Protein AF-A0A8J2K184-F1 (afdb_monomer)

pLDDT: mean 87.74, std 14.21, range [49.06, 98.06]

Secondary structure (DSSP, 8-state):
-HHHHHHHHHHHHHHHHHHHHHHSPEEETTEEEPPTT--HHHHHHHHHHHHHHHHHHHHHHHHHHHHHHHHHHSTTHHHHHHHHHHHHHGGGGGGTT----HHHHT-HHHHHHHHHTT------S---TTS-EEEEP-S--TT-HHHIIIIISSTT-HHHHSTT-EEEEEE-GGGGGSTTHHHHHHHTT-EESSHHHHHHHHT-TT--EEEEE-TTHHHHHHS--TTSPP----TT--HHHHHHHHH-

Structure (mmCIF, N/CA/C/O backbone):
data_AF-A0A8J2K184-F1
#
_entry.id   AF-A0A8J2K184-F1
#
loop_
_atom_site.group_PDB
_atom_site.id
_atom_site.type_symbol
_atom_site.label_atom_id
_atom_site.label_alt_id
_atom_site.label_comp_id
_atom_site.label_asym_id
_atom_site.label_entity_id
_atom_site.label_seq_id
_atom_site.pdbx_PDB_ins_code
_atom_site.Cartn_x
_atom_site.Cartn_y
_atom_site.Cartn_z
_atom_site.occupancy
_atom_site.B_iso_or_equiv
_atom_site.auth_seq_id
_atom_site.auth_comp_id
_atom_site.auth_asym_id
_atom_site.auth_atom_id
_atom_site.pdbx_PDB_model_num
ATOM 1 N N . MET A 1 1 ? -10.832 -66.928 2.025 1.00 52.28 1 MET A N 1
ATOM 2 C CA . MET A 1 1 ? -11.207 -65.493 2.026 1.00 52.28 1 MET A CA 1
ATOM 3 C C . MET A 1 1 ? -10.035 -64.529 2.301 1.00 52.28 1 MET A C 1
ATOM 5 O O . MET A 1 1 ? -10.225 -63.343 2.085 1.00 52.28 1 MET A O 1
ATOM 9 N N . GLY A 1 2 ? -8.823 -64.983 2.678 1.00 52.00 2 GLY A N 1
ATOM 10 C CA . GLY A 1 2 ? -7.674 -64.093 2.972 1.00 52.00 2 GLY A CA 1
ATOM 11 C C . GLY A 1 2 ? -7.007 -63.398 1.767 1.00 52.00 2 GLY A C 1
ATOM 12 O O . GLY A 1 2 ? -6.675 -62.221 1.855 1.00 52.00 2 GLY A O 1
ATOM 13 N N . ASN A 1 3 ? -6.911 -64.054 0.603 1.00 54.38 3 ASN A N 1
ATOM 14 C CA . ASN A 1 3 ? -6.139 -63.529 -0.544 1.00 54.38 3 ASN A CA 1
ATOM 15 C C . ASN A 1 3 ? -6.725 -62.288 -1.249 1.00 54.38 3 ASN A C 1
ATOM 17 O O . ASN A 1 3 ? -6.003 -61.597 -1.964 1.00 54.38 3 ASN A O 1
ATOM 21 N N . GLN A 1 4 ? -8.024 -61.997 -1.108 1.00 52.50 4 GLN A N 1
ATOM 22 C CA . GLN A 1 4 ? -8.625 -60.806 -1.735 1.00 52.50 4 GLN A CA 1
ATOM 23 C C . GLN A 1 4 ? -8.481 -59.544 -0.875 1.00 52.50 4 GLN A C 1
ATOM 25 O O . GLN A 1 4 ? -8.431 -58.443 -1.424 1.00 52.50 4 GLN A O 1
ATOM 30 N N . GLN A 1 5 ? -8.392 -59.696 0.449 1.00 51.81 5 GLN A N 1
ATOM 31 C CA . GLN A 1 5 ? -8.223 -58.580 1.379 1.00 51.81 5 GLN A CA 1
ATOM 32 C C . GLN A 1 5 ? -6.783 -58.041 1.319 1.00 51.81 5 GLN A C 1
ATOM 34 O O . GLN A 1 5 ? -6.581 -56.833 1.247 1.00 51.81 5 GLN A O 1
ATOM 39 N N . GLU A 1 6 ? -5.788 -58.931 1.240 1.00 51.69 6 GLU A N 1
ATOM 40 C CA . GLU A 1 6 ? -4.372 -58.555 1.105 1.00 51.69 6 GLU A CA 1
ATOM 41 C C . GLU A 1 6 ? -4.072 -57.858 -0.227 1.00 51.69 6 GLU A C 1
ATOM 43 O O . GLU A 1 6 ? -3.385 -56.841 -0.238 1.00 51.69 6 GLU A O 1
ATOM 48 N N . ARG A 1 7 ? -4.670 -58.316 -1.338 1.00 54.91 7 ARG A N 1
ATOM 49 C CA . ARG A 1 7 ? -4.552 -57.645 -2.647 1.00 54.91 7 ARG A CA 1
ATOM 50 C C . ARG A 1 7 ? -5.189 -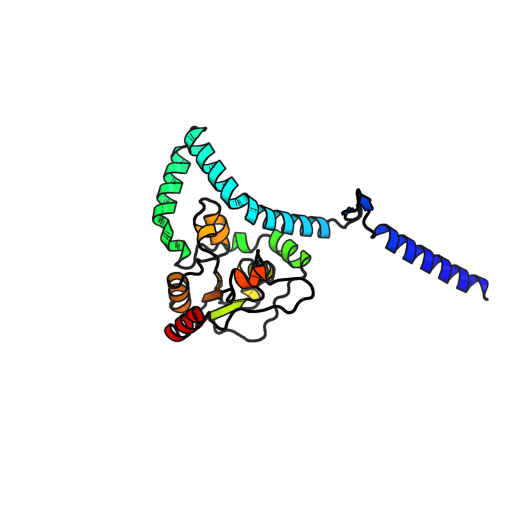56.256 -2.677 1.00 54.91 7 ARG A C 1
ATOM 52 O O . ARG A 1 7 ? -4.697 -55.377 -3.374 1.00 54.91 7 ARG A O 1
ATOM 59 N N . LYS A 1 8 ? -6.294 -56.042 -1.957 1.00 54.53 8 LYS A N 1
ATOM 60 C CA . LYS A 1 8 ? -6.912 -54.708 -1.850 1.00 54.53 8 LYS A CA 1
ATOM 61 C C . LYS A 1 8 ? -6.050 -53.768 -1.012 1.00 54.53 8 LYS A C 1
ATOM 63 O O . LYS A 1 8 ? -5.858 -52.624 -1.410 1.00 54.53 8 LYS A O 1
ATOM 68 N N . ASN A 1 9 ? -5.479 -54.269 0.081 1.00 50.28 9 ASN A N 1
ATOM 69 C CA . ASN A 1 9 ? -4.582 -53.493 0.932 1.00 50.28 9 ASN A CA 1
ATOM 70 C C . ASN A 1 9 ? -3.265 -53.142 0.221 1.00 50.28 9 ASN A C 1
ATOM 72 O O . ASN A 1 9 ? -2.807 -52.014 0.368 1.00 50.28 9 ASN A O 1
ATOM 76 N N . SER A 1 10 ? -2.707 -54.049 -0.594 1.00 50.84 10 SER A N 1
ATOM 77 C CA . SER A 1 10 ? -1.489 -53.782 -1.374 1.00 50.84 10 SER A CA 1
ATOM 78 C C . SER A 1 10 ? -1.727 -52.756 -2.485 1.00 50.84 10 SER A C 1
ATOM 80 O O . SER A 1 10 ? -0.962 -51.815 -2.638 1.00 50.84 10 SER A O 1
ATOM 82 N N . VAL A 1 11 ? -2.841 -52.854 -3.218 1.00 56.72 11 VAL A N 1
ATOM 83 C CA . VAL A 1 11 ? -3.188 -51.867 -4.258 1.00 56.72 11 VAL A CA 1
ATOM 84 C C . VAL A 1 11 ? -3.479 -50.492 -3.641 1.00 56.72 11 VAL A C 1
ATOM 86 O O . VAL A 1 11 ? -3.124 -49.460 -4.212 1.00 56.72 11 VAL A O 1
ATOM 89 N N . GLN A 1 12 ? -4.080 -50.452 -2.449 1.00 51.62 12 GLN A N 1
ATOM 90 C CA . GLN A 1 12 ? -4.351 -49.205 -1.740 1.00 51.62 12 GLN A CA 1
ATOM 91 C C . GLN A 1 12 ? -3.071 -48.580 -1.154 1.00 51.62 12 GLN A C 1
ATOM 93 O O . GLN A 1 12 ? -2.913 -47.364 -1.253 1.00 51.62 12 GLN A O 1
ATOM 98 N N . SER A 1 13 ? -2.121 -49.378 -0.646 1.00 49.12 13 SER A N 1
ATOM 99 C CA . SER A 1 13 ? -0.798 -48.886 -0.228 1.00 49.12 13 SER A CA 1
ATOM 100 C C . SER A 1 13 ? 0.055 -48.425 -1.407 1.00 49.12 13 SER A C 1
ATOM 102 O O . SER A 1 13 ? 0.709 -47.389 -1.310 1.00 49.12 13 SER A O 1
ATOM 104 N N . ASP A 1 14 ? -0.001 -49.132 -2.536 1.00 53.09 14 ASP A N 1
ATOM 105 C CA . ASP A 1 14 ? 0.755 -48.788 -3.740 1.00 53.09 14 ASP A CA 1
ATOM 106 C C . ASP A 1 14 ? 0.218 -47.489 -4.355 1.00 53.09 14 ASP A C 1
ATOM 108 O O . ASP A 1 14 ? 0.999 -46.582 -4.635 1.00 53.09 14 ASP A O 1
ATOM 112 N N . SER A 1 15 ? -1.109 -47.322 -4.438 1.00 52.06 15 SER A N 1
ATOM 113 C CA . SER A 1 15 ? -1.737 -46.073 -4.903 1.00 52.06 15 SER A CA 1
ATOM 114 C C . SER A 1 15 ? -1.481 -44.877 -3.974 1.00 52.06 15 SER A C 1
ATOM 116 O O . SER A 1 15 ? -1.249 -43.763 -4.452 1.00 52.06 15 SER A O 1
ATOM 118 N N . ALA A 1 16 ? -1.456 -45.098 -2.653 1.00 50.38 16 ALA A N 1
ATOM 119 C CA . ALA A 1 16 ? -1.078 -44.079 -1.680 1.00 50.38 16 ALA A CA 1
ATOM 120 C C . ALA A 1 16 ? 0.401 -43.695 -1.844 1.00 50.38 16 ALA A C 1
ATOM 122 O O . ALA A 1 16 ? 0.704 -42.507 -1.924 1.00 50.38 16 ALA A O 1
ATOM 123 N N . SER A 1 17 ? 1.298 -44.674 -2.008 1.00 49.06 17 SER A N 1
ATOM 124 C CA . SER A 1 17 ? 2.735 -44.447 -2.209 1.00 49.06 17 SER A CA 1
ATOM 125 C C . SER A 1 17 ? 3.071 -43.775 -3.553 1.00 49.06 17 SER A C 1
ATOM 127 O O . SER A 1 17 ? 3.944 -42.909 -3.603 1.00 49.06 17 SER A O 1
ATOM 129 N N . GLU A 1 18 ? 2.344 -44.079 -4.636 1.00 50.31 18 GLU A N 1
ATOM 130 C CA . GLU A 1 18 ? 2.481 -43.408 -5.938 1.00 50.31 18 GLU A CA 1
ATOM 131 C C . GLU A 1 18 ? 1.958 -41.968 -5.908 1.00 50.31 18 GLU A C 1
ATOM 133 O O . GLU A 1 18 ? 2.527 -41.082 -6.557 1.00 50.31 18 GLU A O 1
ATOM 138 N N . SER A 1 19 ? 0.884 -41.716 -5.152 1.00 49.69 19 SER A N 1
ATOM 139 C CA . SER A 1 19 ? 0.372 -40.362 -4.925 1.00 49.69 19 SER A CA 1
ATOM 140 C C . SER A 1 19 ? 1.353 -39.524 -4.097 1.00 49.69 19 SER A C 1
ATOM 142 O O . SER A 1 19 ? 1.610 -38.368 -4.435 1.00 49.69 19 SER A O 1
ATOM 144 N N . ASP A 1 20 ? 2.001 -40.131 -3.101 1.00 49.38 20 ASP A N 1
ATOM 145 C CA . ASP A 1 20 ? 2.997 -39.476 -2.251 1.00 49.38 20 ASP A CA 1
ATOM 146 C C . ASP A 1 20 ? 4.280 -39.146 -3.037 1.00 49.38 20 ASP A C 1
ATOM 148 O O . ASP A 1 20 ? 4.860 -38.066 -2.907 1.00 49.38 20 ASP A O 1
ATOM 152 N N . ASN A 1 21 ? 4.683 -40.029 -3.957 1.00 49.78 21 ASN A N 1
ATOM 153 C CA . ASN A 1 21 ? 5.887 -39.845 -4.771 1.00 49.78 21 ASN A CA 1
ATOM 154 C C . ASN A 1 21 ? 5.711 -38.811 -5.907 1.00 49.78 21 ASN A C 1
ATOM 156 O O . ASN A 1 21 ? 6.684 -38.194 -6.337 1.00 49.78 21 ASN A O 1
ATOM 160 N N . LYS A 1 22 ? 4.477 -38.550 -6.372 1.00 50.75 22 LYS A N 1
ATOM 161 C CA . LYS A 1 22 ? 4.178 -37.473 -7.346 1.00 50.75 22 LYS A CA 1
ATOM 162 C C . LYS A 1 22 ? 4.231 -36.066 -6.741 1.00 50.75 22 LYS A C 1
ATOM 164 O O . LYS A 1 22 ? 4.362 -35.093 -7.488 1.00 50.75 22 LYS A O 1
ATOM 169 N N . THR A 1 23 ? 4.131 -35.962 -5.418 1.00 51.44 23 THR A N 1
ATOM 170 C CA . THR A 1 23 ? 4.04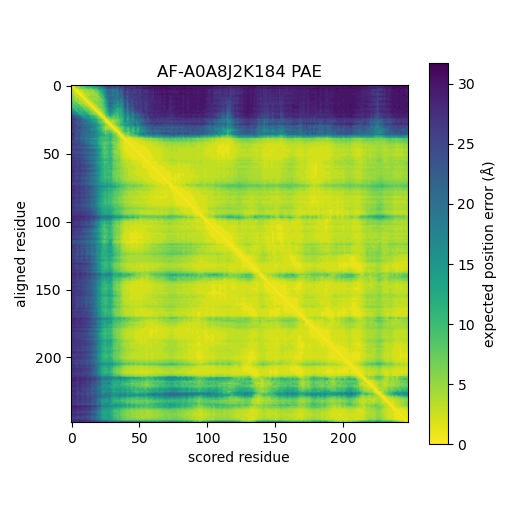6 -34.687 -4.686 1.00 51.44 23 THR A CA 1
ATOM 171 C C . THR A 1 23 ? 5.376 -34.280 -4.050 1.00 51.44 23 THR A C 1
ATOM 173 O O . THR A 1 23 ? 5.535 -33.144 -3.605 1.00 51.44 23 THR A O 1
ATOM 176 N N . ARG A 1 24 ? 6.360 -35.185 -4.036 1.00 54.97 24 ARG A N 1
ATOM 177 C CA . ARG A 1 24 ? 7.671 -34.951 -3.435 1.00 54.97 24 ARG A CA 1
ATOM 178 C C . ARG A 1 24 ? 8.551 -34.127 -4.379 1.00 54.97 24 ARG A C 1
ATOM 180 O O . ARG A 1 24 ? 8.732 -34.480 -5.546 1.00 54.97 24 ARG A O 1
ATOM 187 N N . GLY A 1 25 ? 9.062 -32.995 -3.895 1.00 58.47 25 GLY A N 1
ATOM 188 C CA . GLY A 1 25 ? 9.882 -32.088 -4.693 1.00 58.47 25 GLY A CA 1
ATOM 189 C C . GLY A 1 25 ? 11.151 -32.773 -5.203 1.00 58.47 25 GLY A C 1
ATOM 190 O O . GLY A 1 25 ? 11.761 -33.596 -4.517 1.00 58.47 25 GLY A O 1
ATOM 191 N N . ARG A 1 26 ? 11.568 -32.450 -6.431 1.00 62.44 26 ARG A N 1
ATOM 192 C CA . ARG A 1 26 ? 12.811 -32.996 -6.988 1.00 62.44 26 ARG A CA 1
ATOM 193 C C . ARG A 1 26 ? 13.967 -32.292 -6.283 1.00 62.44 26 ARG A C 1
ATOM 195 O O . ARG A 1 26 ? 14.088 -31.077 -6.396 1.00 62.44 26 ARG A O 1
ATOM 202 N N . LYS A 1 27 ? 14.823 -33.021 -5.563 1.00 60.19 27 LYS A N 1
ATOM 203 C CA . LYS A 1 27 ? 16.045 -32.434 -4.995 1.00 60.19 27 LYS A CA 1
ATOM 204 C C . LYS A 1 27 ? 17.061 -32.210 -6.111 1.00 60.19 27 LYS A C 1
ATOM 206 O O . LYS A 1 27 ? 17.598 -33.170 -6.656 1.00 60.19 27 LYS A O 1
ATOM 211 N N . VAL A 1 28 ? 17.318 -30.952 -6.452 1.00 63.62 28 VAL A N 1
ATOM 212 C CA . VAL A 1 28 ? 18.364 -30.548 -7.401 1.00 63.62 28 VAL A CA 1
ATOM 213 C C . VAL A 1 28 ? 19.379 -29.722 -6.622 1.00 63.62 28 VAL A C 1
ATOM 215 O O . VAL A 1 28 ? 19.014 -28.715 -6.027 1.00 63.62 28 VAL A O 1
ATOM 218 N N . LEU A 1 29 ? 20.641 -30.164 -6.582 1.00 69.19 29 LEU A N 1
ATOM 219 C CA . LEU A 1 29 ? 21.729 -29.471 -5.866 1.00 69.19 29 LEU A CA 1
ATOM 220 C C . LEU A 1 29 ? 21.397 -29.152 -4.390 1.00 69.19 29 LEU A C 1
ATOM 222 O O . LEU A 1 29 ? 21.722 -28.085 -3.883 1.00 69.19 29 LEU A O 1
ATOM 226 N N . GLY A 1 30 ? 20.704 -30.064 -3.698 1.00 67.69 30 GLY A N 1
ATOM 227 C CA . GLY A 1 30 ? 20.301 -29.882 -2.296 1.00 67.69 30 GLY A CA 1
ATOM 228 C C . GLY A 1 30 ? 19.069 -28.994 -2.079 1.00 67.69 30 GLY A C 1
ATOM 229 O O . GLY A 1 30 ? 18.570 -28.930 -0.959 1.00 67.69 30 GLY A O 1
ATOM 230 N N . VAL A 1 31 ? 18.529 -28.378 -3.135 1.00 64.12 31 VAL A N 1
ATOM 231 C CA . VAL A 1 31 ? 17.294 -27.587 -3.096 1.00 64.12 31 VAL A CA 1
ATOM 232 C C . VAL A 1 31 ? 16.113 -28.475 -3.475 1.00 64.12 31 VAL A C 1
ATOM 234 O O . VAL A 1 31 ? 16.117 -29.113 -4.528 1.00 64.12 31 VAL A O 1
ATOM 237 N N . GLU A 1 32 ? 15.095 -28.535 -2.618 1.00 72.88 32 GLU A N 1
ATOM 238 C CA . GLU A 1 32 ? 13.845 -29.234 -2.915 1.00 72.88 32 GLU A CA 1
ATOM 239 C C . GLU A 1 32 ? 12.997 -28.368 -3.850 1.00 72.88 32 GLU A C 1
ATOM 241 O O . GLU A 1 32 ? 12.348 -27.406 -3.441 1.00 72.88 32 GLU A O 1
ATOM 246 N N . VAL A 1 33 ? 13.076 -28.666 -5.145 1.00 69.88 33 VAL A N 1
ATOM 247 C CA . VAL A 1 33 ? 12.373 -27.914 -6.181 1.00 69.88 33 VAL A CA 1
ATOM 248 C C . VAL A 1 33 ? 10.930 -28.397 -6.237 1.00 69.88 33 VAL A C 1
ATOM 250 O O . VAL A 1 33 ? 10.668 -29.603 -6.222 1.00 69.88 33 VAL A O 1
ATOM 253 N N . ALA A 1 34 ? 9.995 -27.453 -6.317 1.00 65.75 34 ALA A N 1
ATOM 254 C CA . ALA A 1 34 ? 8.570 -27.739 -6.378 1.00 65.75 34 ALA A CA 1
ATOM 255 C C . ALA A 1 34 ? 8.265 -28.772 -7.493 1.00 65.75 34 ALA A C 1
ATOM 257 O O . ALA A 1 34 ? 8.820 -28.660 -8.593 1.00 65.75 34 ALA A O 1
ATOM 258 N N . PRO A 1 35 ? 7.433 -29.799 -7.233 1.00 72.00 35 PRO A N 1
ATOM 259 C CA . PRO A 1 35 ? 7.179 -30.865 -8.197 1.00 72.00 35 PRO A CA 1
ATOM 260 C C . PRO A 1 35 ? 6.640 -30.308 -9.523 1.00 72.00 35 PRO A C 1
ATOM 262 O O . PRO A 1 35 ? 5.848 -29.369 -9.559 1.00 72.00 35 PRO A O 1
ATOM 265 N N . LEU A 1 36 ? 7.039 -30.911 -10.648 1.00 67.38 36 LEU A N 1
ATOM 266 C CA . LEU A 1 36 ? 6.610 -30.461 -11.981 1.00 67.38 36 LEU A CA 1
ATOM 267 C C . LEU A 1 36 ? 5.091 -30.605 -12.198 1.00 67.38 36 LEU A C 1
ATOM 269 O O . LEU A 1 36 ? 4.531 -29.933 -13.061 1.00 67.38 36 LEU A O 1
ATOM 273 N N . ASN A 1 37 ? 4.409 -31.430 -11.398 1.00 69.88 37 ASN A N 1
ATOM 274 C CA . ASN A 1 37 ? 2.972 -31.695 -11.489 1.00 69.88 37 ASN A CA 1
ATOM 275 C C . ASN A 1 37 ? 2.135 -30.876 -10.483 1.00 69.88 37 ASN A C 1
ATOM 277 O O . ASN A 1 37 ? 1.292 -31.411 -9.769 1.00 69.88 37 ASN A O 1
ATOM 281 N N . ILE A 1 38 ? 2.386 -29.568 -10.389 1.00 79.00 38 ILE A N 1
ATOM 282 C CA . ILE A 1 38 ? 1.562 -28.648 -9.589 1.00 79.00 38 ILE A CA 1
ATOM 283 C C . ILE A 1 38 ? 0.385 -28.125 -10.431 1.00 79.00 38 ILE A C 1
ATOM 285 O O . ILE A 1 38 ? 0.637 -27.634 -11.544 1.00 79.00 38 ILE A O 1
ATOM 289 N N . PRO A 1 39 ? -0.865 -28.151 -9.912 1.00 88.81 39 PRO A N 1
ATOM 290 C CA . PRO A 1 39 ? -2.036 -27.610 -10.599 1.00 88.81 39 PRO A CA 1
ATOM 291 C C . PRO A 1 39 ? -1.843 -26.158 -11.044 1.00 88.81 39 PRO A C 1
ATOM 293 O O . PRO A 1 39 ? -1.237 -25.354 -10.333 1.00 88.81 39 PRO A O 1
ATOM 296 N N . TRP A 1 40 ? -2.419 -25.797 -12.193 1.00 87.56 40 TRP A N 1
ATOM 297 C CA . TRP A 1 40 ? -2.327 -24.444 -12.759 1.00 87.56 40 TRP A CA 1
ATOM 298 C C . TRP A 1 40 ? -2.710 -23.342 -11.760 1.00 87.56 40 TRP A C 1
ATOM 300 O O . TRP A 1 40 ? -2.039 -22.316 -11.674 1.00 87.56 40 TRP A O 1
ATOM 310 N N . GLU A 1 41 ? -3.739 -23.583 -10.946 1.00 90.31 41 GLU A N 1
ATOM 311 C CA . GLU A 1 41 ? -4.190 -22.646 -9.916 1.00 90.31 41 GLU A CA 1
ATOM 312 C C . GLU A 1 41 ? -3.075 -22.276 -8.930 1.00 90.31 41 GLU A C 1
ATOM 314 O O . GLU A 1 41 ? -2.810 -21.091 -8.732 1.00 90.31 41 GLU A O 1
ATOM 319 N N . ARG A 1 42 ? -2.344 -23.270 -8.411 1.00 90.50 42 ARG A N 1
ATOM 320 C CA . ARG A 1 42 ? -1.215 -23.060 -7.493 1.00 90.50 42 ARG A CA 1
ATOM 321 C C . ARG A 1 42 ? -0.056 -22.321 -8.158 1.00 90.50 42 ARG A C 1
ATOM 323 O O . ARG A 1 42 ? 0.571 -21.482 -7.525 1.00 90.50 42 ARG A O 1
ATOM 330 N N . ARG A 1 43 ? 0.191 -22.553 -9.451 1.00 92.38 43 ARG A N 1
ATOM 331 C CA . ARG A 1 43 ? 1.205 -21.793 -10.204 1.00 92.38 43 ARG A CA 1
ATOM 332 C C . ARG A 1 43 ? 0.834 -20.318 -10.304 1.00 92.38 43 ARG A C 1
ATOM 334 O O . ARG A 1 43 ? 1.681 -19.459 -10.091 1.00 92.38 43 ARG A O 1
ATOM 341 N N . MET A 1 44 ? -0.431 -20.020 -10.585 1.00 94.31 44 MET A N 1
ATOM 342 C CA . MET A 1 44 ? -0.923 -18.643 -10.647 1.00 94.31 44 MET A CA 1
ATOM 343 C C . MET A 1 44 ? -0.903 -17.950 -9.280 1.00 94.31 44 MET A C 1
ATOM 345 O O . MET A 1 44 ? -0.668 -16.747 -9.214 1.00 94.31 44 MET A O 1
ATOM 349 N N . GLU A 1 45 ? -1.119 -18.691 -8.192 1.00 95.88 45 GLU A N 1
ATOM 350 C CA . GLU A 1 45 ? -0.915 -18.209 -6.821 1.00 95.88 45 GLU A CA 1
ATOM 351 C C . GLU A 1 45 ? 0.561 -17.857 -6.565 1.00 95.88 45 GLU A C 1
ATOM 353 O O . GLU A 1 45 ? 0.850 -16.750 -6.110 1.00 95.88 45 GLU A O 1
ATOM 358 N N . THR A 1 46 ? 1.504 -18.724 -6.952 1.00 95.12 46 THR A N 1
ATOM 359 C CA . THR A 1 46 ? 2.946 -18.430 -6.869 1.00 95.12 46 THR A CA 1
ATOM 360 C C . THR A 1 46 ? 3.332 -17.216 -7.714 1.00 95.12 46 THR A C 1
ATOM 362 O O . THR A 1 46 ? 4.057 -16.348 -7.235 1.00 95.12 46 THR A O 1
ATOM 365 N N . VAL A 1 47 ? 2.822 -17.107 -8.947 1.00 95.94 47 VAL A N 1
ATOM 366 C CA . VAL A 1 47 ? 3.042 -15.935 -9.812 1.00 95.94 47 VAL A CA 1
ATOM 367 C C . VAL A 1 47 ? 2.488 -14.673 -9.159 1.00 95.94 47 VAL A C 1
ATOM 369 O O . VAL A 1 47 ? 3.153 -13.646 -9.185 1.00 95.94 47 VAL A O 1
ATOM 372 N N . ALA A 1 48 ? 1.313 -14.731 -8.530 1.00 97.06 48 ALA A N 1
ATOM 373 C CA . ALA A 1 48 ? 0.741 -13.580 -7.839 1.00 97.06 48 ALA A CA 1
ATOM 374 C C . ALA A 1 48 ? 1.640 -13.081 -6.700 1.00 97.06 48 ALA A C 1
ATOM 376 O O . ALA A 1 48 ? 1.868 -11.877 -6.575 1.00 97.06 48 ALA A O 1
ATOM 377 N N . VAL A 1 49 ? 2.191 -14.000 -5.904 1.00 96.62 49 VAL A N 1
ATOM 378 C CA . VAL A 1 49 ? 3.159 -13.663 -4.852 1.00 96.62 49 VAL A CA 1
ATOM 379 C C . VAL A 1 49 ? 4.460 -13.130 -5.445 1.00 96.62 49 VAL A C 1
ATOM 381 O O . VAL A 1 49 ? 4.952 -12.107 -4.979 1.00 96.62 49 VAL A O 1
ATOM 384 N N . ALA A 1 50 ? 4.989 -13.757 -6.497 1.00 96.25 50 ALA A N 1
ATOM 385 C CA . ALA A 1 50 ? 6.209 -13.309 -7.163 1.00 96.25 50 ALA A CA 1
ATOM 386 C C . ALA A 1 50 ? 6.057 -11.911 -7.781 1.00 96.25 50 ALA A C 1
ATOM 388 O O . ALA A 1 50 ? 6.954 -11.087 -7.643 1.00 96.25 50 ALA A O 1
ATOM 389 N N . VAL A 1 51 ? 4.913 -11.613 -8.404 1.00 95.88 51 VAL A N 1
ATOM 390 C CA . VAL A 1 51 ? 4.595 -10.280 -8.938 1.00 95.88 51 VAL A CA 1
ATOM 391 C C . VAL A 1 51 ? 4.522 -9.257 -7.812 1.00 95.88 51 VAL A C 1
ATOM 393 O O . VAL A 1 51 ? 5.080 -8.173 -7.945 1.00 95.88 51 VAL A O 1
ATOM 396 N N . TRP A 1 52 ? 3.886 -9.592 -6.687 1.00 95.88 52 TRP A N 1
ATOM 397 C CA . TRP A 1 52 ? 3.813 -8.686 -5.543 1.00 95.88 52 TRP A CA 1
ATOM 398 C C . TRP A 1 52 ? 5.193 -8.421 -4.918 1.00 95.88 52 TRP A C 1
ATOM 400 O O . TRP A 1 52 ? 5.586 -7.261 -4.794 1.00 95.88 52 TRP A O 1
ATOM 410 N N . ILE A 1 53 ? 5.971 -9.468 -4.615 1.00 95.62 53 ILE A N 1
ATOM 411 C CA . ILE A 1 53 ? 7.347 -9.344 -4.095 1.00 95.62 53 ILE A CA 1
ATOM 412 C C . ILE A 1 53 ? 8.228 -8.575 -5.088 1.00 95.62 53 ILE A C 1
ATOM 414 O O . ILE A 1 53 ? 8.955 -7.658 -4.707 1.00 95.62 53 ILE A O 1
ATOM 418 N N . GLY A 1 54 ? 8.130 -8.912 -6.373 1.00 95.62 54 GLY A N 1
ATOM 419 C CA . GLY A 1 54 ? 8.850 -8.243 -7.449 1.00 95.62 54 GLY A CA 1
ATOM 420 C C . GLY A 1 54 ? 8.481 -6.767 -7.560 1.00 95.62 54 GLY A C 1
ATOM 421 O O . GLY A 1 54 ? 9.371 -5.942 -7.736 1.00 95.62 54 GLY A O 1
ATOM 422 N N . SER A 1 55 ? 7.206 -6.407 -7.380 1.00 93.62 55 SER A N 1
ATOM 423 C CA . SER A 1 55 ? 6.782 -5.003 -7.360 1.00 93.62 55 SER A CA 1
ATOM 424 C C . SER A 1 55 ? 7.419 -4.228 -6.207 1.00 93.62 55 SER A C 1
ATOM 426 O O . SER A 1 55 ? 7.808 -3.081 -6.398 1.00 93.62 55 SER A O 1
ATOM 428 N N . PHE A 1 56 ? 7.610 -4.865 -5.048 1.00 90.88 56 PHE A N 1
ATOM 429 C CA . PHE A 1 56 ? 8.243 -4.235 -3.893 1.00 90.88 56 PHE A CA 1
ATOM 430 C C . PHE A 1 56 ? 9.748 -4.003 -4.099 1.00 90.88 56 PHE A C 1
ATOM 432 O O . PHE A 1 56 ? 10.258 -2.933 -3.780 1.00 90.88 56 PHE A O 1
ATOM 439 N N . ILE A 1 57 ? 10.457 -4.987 -4.664 1.00 92.62 57 ILE A N 1
ATOM 440 C CA . ILE A 1 57 ? 11.911 -4.913 -4.894 1.00 92.62 57 ILE A CA 1
ATOM 441 C C . ILE A 1 57 ? 12.242 -4.025 -6.099 1.00 92.62 57 ILE A C 1
ATOM 443 O O . ILE A 1 57 ? 13.130 -3.177 -6.033 1.00 92.62 57 ILE A O 1
ATOM 447 N N . PHE A 1 58 ? 11.541 -4.224 -7.216 1.00 95.56 58 PHE A N 1
ATOM 448 C CA . PHE A 1 58 ? 11.891 -3.620 -8.500 1.00 95.56 58 PHE A CA 1
ATOM 449 C C . PHE A 1 58 ? 11.028 -2.413 -8.869 1.00 95.56 58 PHE A C 1
ATOM 451 O O . PHE A 1 58 ? 11.389 -1.688 -9.792 1.00 95.56 58 PHE A O 1
ATOM 458 N N . GLY A 1 59 ? 9.914 -2.152 -8.180 1.00 94.94 59 GLY A N 1
ATOM 459 C CA . GLY A 1 59 ? 8.993 -1.067 -8.533 1.00 94.94 59 GLY A CA 1
ATOM 460 C C . GLY A 1 59 ? 9.649 0.312 -8.496 1.00 94.94 59 GLY A C 1
ATOM 461 O O . GLY A 1 59 ? 9.630 1.030 -9.493 1.00 94.94 59 GLY A O 1
ATOM 462 N N . ALA A 1 60 ? 10.301 0.655 -7.383 1.00 94.25 60 ALA A N 1
ATOM 463 C CA . ALA A 1 60 ? 11.033 1.914 -7.235 1.00 94.25 60 ALA A CA 1
ATOM 464 C C . ALA A 1 60 ? 12.142 2.113 -8.294 1.00 94.25 60 ALA A C 1
ATOM 466 O O . ALA A 1 60 ? 12.098 3.123 -9.005 1.00 94.25 60 ALA A O 1
ATOM 467 N N . PRO A 1 61 ? 13.111 1.185 -8.465 1.00 96.00 61 PRO A N 1
ATOM 468 C CA . PRO A 1 61 ? 14.163 1.368 -9.462 1.00 96.00 61 PRO A CA 1
ATOM 469 C C . PRO A 1 61 ? 13.625 1.346 -10.896 1.00 96.00 61 PRO A C 1
ATOM 471 O O . PRO A 1 61 ? 14.060 2.158 -11.707 1.00 96.00 61 PRO A O 1
ATOM 474 N N . SER A 1 62 ? 12.657 0.481 -11.223 1.00 96.06 62 SER A N 1
ATOM 475 C CA . SER A 1 62 ? 12.089 0.425 -12.580 1.00 96.06 62 SER A CA 1
ATOM 476 C C . SER A 1 62 ? 11.352 1.710 -12.961 1.00 96.06 62 SER A C 1
ATOM 478 O O . SER A 1 62 ? 11.552 2.209 -14.067 1.00 96.06 62 SER A O 1
ATOM 480 N N . GLY A 1 63 ? 10.571 2.292 -12.045 1.00 95.88 63 GLY A N 1
ATOM 481 C CA . GLY A 1 63 ? 9.901 3.575 -12.259 1.00 95.88 63 GLY A CA 1
ATOM 482 C C . GLY A 1 63 ? 10.886 4.720 -12.508 1.00 95.88 63 GLY A C 1
ATOM 483 O O . GLY A 1 63 ? 10.708 5.510 -13.437 1.00 95.88 63 GLY A O 1
ATOM 484 N N . LEU A 1 64 ? 11.970 4.775 -11.729 1.00 95.62 64 LEU A N 1
ATOM 485 C CA . LEU A 1 64 ? 13.011 5.786 -11.903 1.00 95.62 64 LEU A CA 1
ATOM 486 C C . LEU A 1 64 ? 13.770 5.611 -13.226 1.00 95.62 64 LEU A C 1
ATOM 488 O O . LEU A 1 64 ? 13.917 6.576 -13.973 1.00 95.62 64 LEU A O 1
ATOM 492 N N . ILE A 1 65 ? 14.208 4.386 -13.539 1.00 97.19 65 ILE A N 1
ATOM 493 C CA . ILE A 1 65 ? 14.891 4.063 -14.802 1.00 97.19 65 ILE A CA 1
ATOM 494 C C . ILE A 1 65 ? 14.007 4.438 -15.990 1.00 97.19 65 ILE A C 1
ATOM 496 O O . ILE A 1 65 ? 14.495 5.038 -16.942 1.00 97.19 65 ILE A O 1
ATOM 500 N N . PHE A 1 66 ? 12.708 4.140 -15.926 1.00 97.25 66 PHE A N 1
ATOM 501 C CA . PHE A 1 66 ? 11.762 4.491 -16.979 1.00 97.25 66 PHE A CA 1
ATOM 502 C C . PHE A 1 66 ? 11.664 6.009 -17.192 1.00 97.25 66 PHE A C 1
ATOM 504 O O . PHE A 1 66 ? 11.743 6.469 -18.330 1.00 97.25 66 PHE A O 1
ATOM 511 N N . LEU A 1 67 ? 11.561 6.808 -16.123 1.00 97.12 67 LEU A N 1
ATOM 512 C CA . LEU A 1 67 ? 11.520 8.271 -16.250 1.00 97.12 67 LEU A CA 1
ATOM 513 C C . LEU A 1 67 ? 12.820 8.863 -16.794 1.00 97.12 67 LEU A C 1
ATOM 515 O O . LEU A 1 67 ? 12.768 9.772 -17.624 1.00 97.12 67 LEU A O 1
ATOM 519 N N . VAL A 1 68 ? 13.969 8.349 -16.349 1.00 97.25 68 VAL A N 1
ATOM 520 C CA . VAL A 1 68 ? 15.288 8.748 -16.862 1.00 97.25 68 VAL A CA 1
ATOM 521 C C . VAL A 1 68 ? 15.413 8.368 -18.337 1.00 97.25 68 VAL A C 1
ATOM 523 O O . VAL A 1 68 ? 15.837 9.185 -19.152 1.00 97.25 68 VAL A O 1
ATOM 526 N N . TYR A 1 69 ? 14.977 7.163 -18.708 1.00 97.75 69 TYR A N 1
ATOM 527 C CA . TYR A 1 69 ? 14.961 6.711 -20.094 1.00 97.75 69 TYR A CA 1
ATOM 528 C C . TYR A 1 69 ? 14.135 7.651 -20.982 1.00 97.75 69 TYR A C 1
ATOM 530 O O . TYR A 1 69 ? 14.636 8.145 -21.992 1.00 97.75 69 TYR A O 1
ATOM 538 N N . LEU A 1 70 ? 12.905 7.977 -20.570 1.00 97.69 70 LEU A N 1
ATOM 539 C CA . LEU A 1 70 ? 12.059 8.922 -21.298 1.00 97.69 70 LEU A CA 1
ATOM 540 C C . LEU A 1 70 ? 12.702 10.312 -21.412 1.00 97.69 70 LEU A C 1
ATOM 542 O O . LEU A 1 70 ? 12.663 10.898 -22.493 1.00 97.69 70 LEU A O 1
ATOM 546 N N . ALA A 1 71 ? 13.310 10.810 -20.331 1.00 97.38 71 ALA A N 1
ATOM 547 C CA . ALA A 1 71 ? 13.898 12.146 -20.257 1.00 97.38 71 ALA A CA 1
ATOM 548 C C . ALA A 1 71 ? 15.116 12.332 -21.173 1.00 97.38 71 ALA A C 1
ATOM 550 O O . ALA A 1 71 ? 15.250 13.383 -21.793 1.00 97.38 71 ALA A O 1
ATOM 551 N N . PHE A 1 72 ? 15.997 11.332 -21.260 1.00 97.50 72 PHE A N 1
ATOM 552 C CA . PHE A 1 72 ? 17.296 11.490 -21.926 1.00 97.50 72 PHE A CA 1
ATOM 553 C C . PHE A 1 72 ? 17.426 10.728 -23.246 1.00 97.50 72 PHE A C 1
ATOM 555 O O . PHE A 1 72 ? 18.256 11.092 -24.075 1.00 97.50 72 PHE A O 1
ATOM 562 N N . PHE A 1 73 ? 16.618 9.688 -23.467 1.00 96.81 73 PHE A N 1
ATOM 563 C CA . PHE A 1 73 ? 16.815 8.754 -24.582 1.00 96.81 73 PHE A CA 1
ATOM 564 C C . PHE A 1 73 ? 15.634 8.701 -25.558 1.00 96.81 73 PHE A C 1
ATOM 566 O O . PHE A 1 73 ? 15.653 7.915 -26.504 1.00 96.81 73 PHE A O 1
ATOM 573 N N . THR A 1 74 ? 14.605 9.538 -25.372 1.00 96.75 74 THR A N 1
ATOM 574 C CA . THR A 1 74 ? 13.429 9.570 -26.255 1.00 96.75 74 THR A CA 1
ATOM 575 C C . THR A 1 74 ? 12.986 10.998 -26.587 1.00 96.75 74 THR A C 1
ATOM 577 O O . THR A 1 74 ? 13.269 11.945 -25.858 1.00 96.75 74 THR A O 1
ATOM 580 N N . ARG A 1 75 ? 12.198 11.165 -27.661 1.00 96.81 75 ARG A N 1
ATOM 581 C CA . ARG A 1 75 ? 11.520 12.442 -27.980 1.00 96.81 75 ARG A CA 1
ATOM 582 C C . ARG A 1 75 ? 10.389 12.790 -26.995 1.00 96.81 75 ARG A C 1
ATOM 584 O O . ARG A 1 75 ? 9.803 13.863 -27.097 1.00 96.81 75 ARG A O 1
ATOM 591 N N . LEU A 1 76 ? 10.077 11.892 -26.059 1.00 96.69 76 LEU A N 1
ATOM 592 C CA . LEU A 1 76 ? 9.005 12.022 -25.071 1.00 96.69 76 LEU A CA 1
ATOM 593 C C . LEU A 1 76 ? 9.492 12.614 -23.736 1.00 96.69 76 LEU A C 1
ATOM 595 O O . LEU A 1 76 ? 8.809 12.481 -22.724 1.00 96.69 76 LEU A O 1
ATOM 599 N N . TRP A 1 77 ? 10.647 13.285 -23.711 1.00 97.00 77 TRP A N 1
ATOM 600 C CA . TRP A 1 77 ? 11.240 13.868 -22.499 1.00 97.00 77 TRP A CA 1
ATOM 601 C C . TRP A 1 77 ? 10.298 14.809 -21.733 1.00 97.00 77 TRP A C 1
ATOM 603 O O . TRP A 1 77 ? 10.340 14.885 -20.503 1.00 97.00 77 TRP A O 1
ATOM 613 N N . TRP A 1 78 ? 9.403 15.489 -22.453 1.00 97.19 78 TRP A N 1
ATOM 614 C CA . TRP A 1 78 ? 8.401 16.382 -21.879 1.00 97.19 78 TRP A CA 1
ATOM 615 C C . TRP A 1 78 ? 7.412 15.639 -20.966 1.00 97.19 78 TRP A C 1
ATOM 617 O O . TRP A 1 78 ? 6.912 16.240 -20.021 1.00 97.19 78 TRP A O 1
ATOM 627 N N . ILE A 1 79 ? 7.180 14.334 -21.170 1.00 97.12 79 ILE A N 1
ATOM 628 C CA . ILE A 1 79 ? 6.354 13.509 -20.271 1.00 97.12 79 ILE A CA 1
ATOM 629 C C . ILE A 1 79 ? 7.009 13.419 -18.893 1.00 97.12 79 ILE A C 1
ATOM 631 O O . ILE A 1 79 ? 6.337 13.632 -17.885 1.00 97.12 79 ILE A O 1
ATOM 635 N N . SER A 1 80 ? 8.318 13.150 -18.839 1.00 96.94 80 SER A N 1
ATOM 636 C CA . SER A 1 80 ? 9.056 13.112 -17.574 1.00 96.94 80 SER A CA 1
ATOM 637 C C . SER A 1 80 ? 9.026 14.467 -16.876 1.00 96.94 80 SER A C 1
ATOM 639 O O . SER A 1 80 ? 8.797 14.516 -15.671 1.00 96.94 80 SER A O 1
ATOM 641 N N . LEU A 1 81 ? 9.190 15.567 -17.622 1.00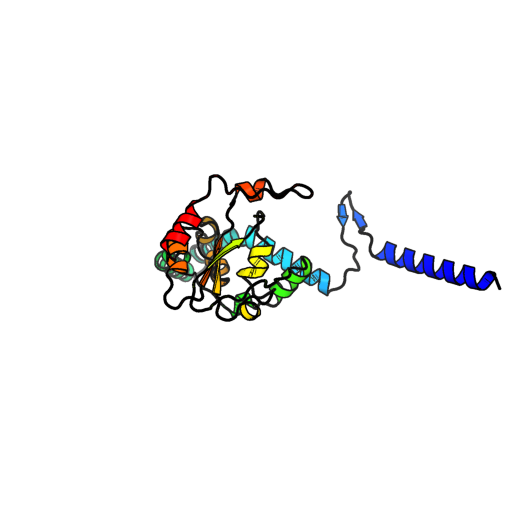 96.75 81 LEU A N 1
ATOM 642 C CA . LEU A 1 81 ? 9.106 16.914 -17.055 1.00 96.75 81 LEU A CA 1
ATOM 643 C C . LEU A 1 81 ? 7.719 17.188 -16.455 1.00 96.75 81 LEU A C 1
ATOM 645 O O . LEU A 1 81 ? 7.627 17.531 -15.280 1.00 96.75 81 LEU A O 1
ATOM 649 N N . LEU A 1 82 ? 6.647 16.985 -17.230 1.00 97.88 82 LEU A N 1
ATOM 650 C CA . LEU A 1 82 ? 5.273 17.204 -16.765 1.00 97.88 82 LEU A CA 1
ATOM 651 C C . LEU A 1 82 ? 4.941 16.342 -15.544 1.00 97.88 82 LEU A C 1
ATOM 653 O O . LEU A 1 82 ? 4.367 16.838 -14.573 1.00 97.88 82 LEU A O 1
ATOM 657 N N . TYR A 1 83 ? 5.329 15.064 -15.573 1.00 97.81 83 TYR A N 1
ATOM 658 C CA . TYR A 1 83 ? 5.114 14.158 -14.453 1.00 97.81 83 TYR A CA 1
ATOM 659 C C . TYR A 1 83 ? 5.867 14.619 -13.201 1.00 97.81 83 TYR A C 1
ATOM 661 O O . TYR A 1 83 ? 5.278 14.646 -12.126 1.00 97.81 83 TYR A O 1
ATOM 669 N N . LEU A 1 84 ? 7.140 15.017 -13.315 1.00 96.94 84 LEU A N 1
ATOM 670 C CA . LEU A 1 84 ? 7.929 15.478 -12.168 1.00 96.94 84 LEU A CA 1
ATOM 671 C C . LEU A 1 84 ? 7.390 16.792 -11.588 1.00 96.94 84 LEU A C 1
ATOM 673 O O . LEU A 1 84 ? 7.333 16.938 -10.368 1.00 96.94 84 LEU A O 1
ATOM 677 N N . THR A 1 85 ? 6.933 17.723 -12.431 1.00 97.62 85 THR A N 1
ATOM 678 C CA . THR A 1 85 ? 6.251 18.940 -11.967 1.00 97.62 85 THR A CA 1
ATOM 679 C C . THR A 1 85 ? 4.995 18.593 -11.170 1.00 97.62 85 THR A C 1
ATOM 681 O O . THR A 1 85 ? 4.804 19.097 -10.061 1.00 97.62 85 THR A O 1
ATOM 684 N N . TRP A 1 86 ? 4.162 17.690 -11.694 1.00 97.38 86 TRP A N 1
ATOM 685 C CA . TRP A 1 86 ? 2.974 17.218 -10.987 1.00 97.38 86 TRP A CA 1
ATOM 686 C C . TRP A 1 86 ? 3.325 16.471 -9.694 1.00 97.38 86 TRP A C 1
ATOM 688 O O . TRP A 1 86 ? 2.696 16.706 -8.669 1.00 97.38 86 TRP A O 1
ATOM 698 N N . PHE A 1 87 ? 4.360 15.632 -9.702 1.00 96.31 87 PHE A N 1
ATOM 699 C CA . PHE A 1 87 ? 4.828 14.883 -8.537 1.00 96.31 87 PHE A CA 1
ATOM 700 C C . PHE A 1 87 ? 5.228 15.812 -7.380 1.00 96.31 87 PHE A C 1
ATOM 702 O O . PHE A 1 87 ? 4.863 15.562 -6.232 1.00 96.31 87 PHE A O 1
ATOM 709 N N . VAL A 1 88 ? 5.924 16.918 -7.677 1.00 95.94 88 VAL A N 1
ATOM 710 C CA . VAL A 1 88 ? 6.287 17.934 -6.673 1.00 95.94 88 VAL A CA 1
ATOM 711 C C . VAL A 1 88 ? 5.051 18.663 -6.147 1.00 95.94 88 VAL A C 1
ATOM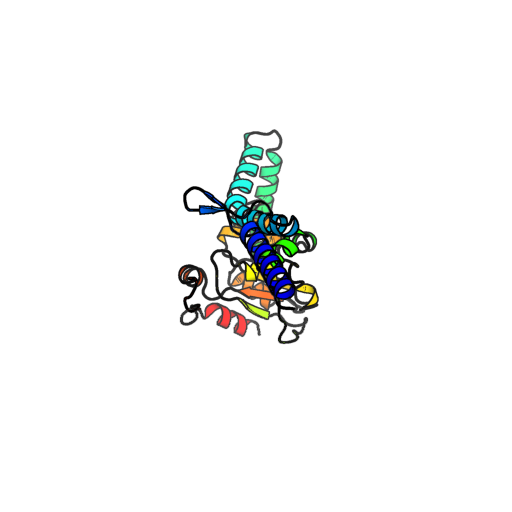 713 O O . VAL A 1 88 ? 4.929 18.860 -4.936 1.00 95.94 88 VAL A O 1
ATOM 716 N N . TYR A 1 89 ? 4.126 19.040 -7.033 1.00 96.50 89 TYR A N 1
ATOM 717 C CA . TYR A 1 89 ? 2.861 19.668 -6.646 1.00 96.50 89 TYR A CA 1
ATOM 718 C C . TYR A 1 89 ? 2.012 18.747 -5.750 1.00 96.50 89 TYR A C 1
ATOM 720 O O . TYR A 1 89 ? 1.468 19.179 -4.735 1.00 96.50 89 TYR A O 1
ATOM 728 N N . ASP A 1 90 ? 1.955 17.458 -6.081 1.00 95.44 90 ASP A N 1
ATOM 729 C CA . ASP A 1 90 ? 1.123 16.443 -5.434 1.00 95.44 90 ASP A CA 1
ATOM 730 C C . ASP A 1 90 ? 1.738 15.851 -4.152 1.00 95.44 90 ASP A C 1
ATOM 732 O O . ASP A 1 90 ? 1.155 14.951 -3.547 1.00 95.44 90 ASP A O 1
ATOM 736 N N . ARG A 1 91 ? 2.904 16.335 -3.700 1.00 92.44 91 ARG A N 1
ATOM 737 C CA . ARG A 1 91 ? 3.668 15.750 -2.578 1.00 92.44 91 ARG A CA 1
ATOM 738 C C . ARG A 1 91 ? 2.837 15.491 -1.317 1.00 92.44 91 ARG A C 1
ATOM 740 O O . ARG A 1 91 ? 3.016 14.464 -0.674 1.00 92.44 91 ARG A O 1
ATOM 747 N N . GLU A 1 92 ? 1.882 16.368 -1.006 1.00 94.00 92 GLU A N 1
ATOM 748 C CA . GLU A 1 92 ? 1.059 16.282 0.209 1.00 94.00 92 GLU A CA 1
ATOM 749 C C . GLU A 1 92 ? 0.005 15.172 0.174 1.00 94.00 92 GLU A C 1
ATOM 751 O O . GLU A 1 92 ? -0.505 14.783 1.224 1.00 94.00 92 GLU A O 1
ATOM 756 N N . THR A 1 93 ? -0.317 14.622 -0.998 1.00 94.06 93 THR A N 1
ATOM 757 C CA . THR A 1 93 ? -1.347 13.579 -1.142 1.00 94.06 93 THR A CA 1
ATOM 758 C C . THR A 1 93 ? -1.025 12.330 -0.319 1.00 94.06 93 THR A C 1
ATOM 760 O O . THR A 1 93 ? -1.931 11.678 0.201 1.00 94.06 93 THR A O 1
ATOM 763 N N . VAL A 1 94 ? 0.262 12.048 -0.085 1.00 94.75 94 VAL A N 1
ATOM 764 C CA . VAL A 1 94 ? 0.714 10.936 0.772 1.00 94.75 94 VAL A CA 1
ATOM 765 C C . VAL A 1 94 ? 0.251 11.076 2.227 1.00 94.75 94 VAL A C 1
ATOM 767 O O . VAL A 1 94 ? 0.130 10.073 2.925 1.00 94.75 94 VAL A O 1
ATOM 770 N N . ASN A 1 95 ? -0.022 12.304 2.680 1.00 95.38 95 ASN A N 1
ATOM 771 C CA . ASN A 1 95 ? -0.487 12.631 4.029 1.00 95.38 95 ASN A CA 1
ATOM 772 C C . ASN A 1 95 ? -1.989 12.959 4.081 1.00 95.38 95 ASN A C 1
ATOM 774 O O . ASN A 1 95 ? -2.497 13.304 5.143 1.00 95.38 95 ASN A O 1
ATOM 778 N N . LYS A 1 96 ? -2.698 12.903 2.946 1.00 93.25 96 LYS A N 1
ATOM 779 C CA . LYS A 1 96 ? -4.092 13.357 2.813 1.00 93.25 96 LYS A CA 1
ATOM 780 C C . LYS A 1 96 ? -5.003 12.277 2.222 1.00 93.25 96 LYS A C 1
ATOM 782 O O . LYS A 1 96 ? -5.800 12.547 1.332 1.00 93.25 96 LYS A O 1
ATOM 787 N N . GLY A 1 97 ? -4.865 11.037 2.694 1.00 84.88 97 GLY A N 1
ATOM 788 C CA . GLY A 1 97 ? -5.731 9.919 2.288 1.00 84.88 97 GLY A CA 1
ATOM 789 C C . GLY A 1 97 ? -5.291 9.165 1.026 1.00 84.88 97 GLY A C 1
ATOM 790 O O . GLY A 1 97 ? -5.939 8.188 0.643 1.00 84.88 97 GLY A O 1
ATOM 791 N N . GLY A 1 98 ? -4.175 9.559 0.406 1.00 88.44 98 GLY A N 1
ATOM 792 C CA . GLY A 1 98 ? -3.611 8.879 -0.757 1.00 88.44 98 GLY A CA 1
ATOM 793 C C . GLY A 1 98 ? -4.475 9.013 -2.016 1.00 88.44 98 GLY A C 1
ATOM 794 O O . GLY A 1 98 ? -5.271 9.939 -2.150 1.00 88.44 98 GLY A O 1
ATOM 795 N N . ARG A 1 99 ? -4.308 8.091 -2.974 1.00 92.50 99 ARG A N 1
ATOM 796 C CA . ARG A 1 99 ? -5.024 8.105 -4.264 1.00 92.50 99 ARG A CA 1
ATOM 797 C C . ARG A 1 99 ? -5.592 6.730 -4.586 1.00 92.50 99 ARG A C 1
ATOM 799 O O . ARG A 1 99 ? -5.134 6.041 -5.488 1.00 92.50 99 ARG A O 1
ATOM 806 N N . ARG A 1 100 ? -6.602 6.318 -3.826 1.00 94.38 100 ARG A N 1
ATOM 807 C CA . ARG A 1 100 ? -7.197 4.984 -3.937 1.00 94.38 100 ARG A CA 1
ATOM 808 C C . ARG A 1 100 ? -7.886 4.770 -5.293 1.00 94.38 100 ARG A C 1
ATOM 810 O O . ARG A 1 100 ? -8.820 5.486 -5.640 1.00 94.38 100 ARG A O 1
ATOM 817 N N . PHE A 1 101 ? -7.531 3.690 -5.988 1.00 96.00 101 PHE A N 1
ATOM 818 C CA . PHE A 1 101 ? -8.212 3.221 -7.195 1.00 96.00 101 PHE A CA 1
ATOM 819 C C . PHE A 1 101 ? -8.892 1.874 -6.937 1.00 96.00 101 PHE A C 1
ATOM 821 O O . PHE A 1 101 ? -8.251 0.826 -6.852 1.00 96.00 101 PHE A O 1
ATOM 828 N N . ALA A 1 102 ? -10.228 1.881 -6.862 1.00 95.31 102 ALA A N 1
ATOM 829 C CA . ALA A 1 102 ? -11.014 0.676 -6.577 1.00 95.31 102 ALA A CA 1
ATOM 830 C C . ALA A 1 102 ? -10.765 -0.460 -7.586 1.00 95.31 102 ALA A C 1
ATOM 832 O O . ALA A 1 102 ? -10.826 -1.633 -7.221 1.00 95.31 102 ALA A O 1
ATOM 833 N N . TRP A 1 103 ? -10.470 -0.121 -8.843 1.00 96.12 103 TRP A N 1
ATOM 834 C CA . TRP A 1 103 ? -10.125 -1.099 -9.872 1.00 96.12 103 TRP A CA 1
ATOM 835 C C . TRP A 1 103 ? -8.824 -1.847 -9.553 1.00 96.12 103 TRP A C 1
ATOM 837 O O . TRP A 1 103 ? -8.824 -3.077 -9.608 1.00 96.12 103 TRP A O 1
ATOM 847 N N . VAL A 1 104 ? -7.768 -1.134 -9.135 1.00 96.00 104 VAL A N 1
ATOM 848 C CA . VAL A 1 104 ? -6.486 -1.748 -8.752 1.00 96.00 104 VAL A CA 1
ATOM 849 C C . VAL A 1 104 ? -6.687 -2.686 -7.573 1.00 96.00 104 VAL A C 1
ATOM 851 O O . VAL A 1 104 ? -6.312 -3.853 -7.643 1.00 96.00 104 VAL A O 1
ATOM 854 N N . ARG A 1 105 ? -7.395 -2.239 -6.529 1.00 96.62 105 ARG A N 1
ATOM 855 C CA . ARG A 1 105 ? -7.693 -3.078 -5.356 1.00 96.62 105 ARG A CA 1
ATOM 856 C C . ARG A 1 105 ? -8.487 -4.346 -5.689 1.00 96.62 105 ARG A C 1
ATOM 858 O O . ARG A 1 105 ? -8.393 -5.328 -4.959 1.00 96.62 105 ARG A O 1
ATOM 865 N N . LYS A 1 106 ? -9.263 -4.352 -6.780 1.00 97.12 106 LYS A N 1
ATOM 866 C CA . LYS A 1 106 ? -10.110 -5.478 -7.218 1.00 97.12 106 LYS A CA 1
ATOM 867 C C . LYS A 1 106 ? -9.442 -6.409 -8.237 1.00 97.12 106 LYS A C 1
ATOM 869 O O . LYS A 1 106 ? -10.099 -7.355 -8.693 1.00 97.12 106 LYS A O 1
ATOM 874 N N . TRP A 1 107 ? -8.175 -6.185 -8.604 1.00 97.19 107 TRP A N 1
ATOM 875 C CA . TRP A 1 107 ? -7.470 -7.056 -9.549 1.00 97.19 107 TRP A CA 1
ATOM 876 C C . TRP A 1 107 ? -7.532 -8.528 -9.129 1.00 97.19 107 TRP A C 1
ATOM 878 O O . TRP A 1 107 ? -7.389 -8.884 -7.958 1.00 97.19 107 TRP A O 1
ATOM 888 N N . LYS A 1 108 ? -7.731 -9.417 -10.114 1.00 96.25 108 LYS A N 1
ATOM 889 C CA . LYS A 1 108 ? -7.883 -10.863 -9.867 1.00 96.25 108 LYS A CA 1
ATOM 890 C C . LYS A 1 108 ? -6.649 -11.472 -9.188 1.00 96.25 108 LYS A C 1
ATOM 892 O O . LYS A 1 108 ? -6.791 -12.448 -8.455 1.00 96.25 108 LYS A O 1
ATOM 897 N N . ILE A 1 109 ? -5.473 -10.880 -9.407 1.00 96.62 109 ILE A N 1
ATOM 898 C CA . ILE A 1 109 ? -4.200 -11.312 -8.824 1.00 96.62 109 ILE A CA 1
ATOM 899 C C . ILE A 1 109 ? -4.226 -11.296 -7.289 1.00 96.62 109 ILE A C 1
ATOM 901 O O . ILE A 1 109 ? -3.672 -12.199 -6.673 1.00 96.62 109 ILE A O 1
ATOM 905 N N . TRP A 1 110 ? -4.970 -10.381 -6.658 1.00 97.12 110 TRP A N 1
ATOM 906 C CA . TRP A 1 110 ? -5.066 -10.310 -5.195 1.00 97.12 110 TRP A CA 1
ATOM 907 C C . TRP A 1 110 ? -5.839 -11.475 -4.578 1.00 97.12 110 TRP A C 1
ATOM 909 O O . TRP A 1 110 ? -5.532 -11.907 -3.468 1.00 97.12 110 TRP A O 1
ATOM 919 N N . ARG A 1 111 ? -6.800 -12.053 -5.310 1.00 96.44 111 ARG A N 1
ATOM 920 C CA . ARG A 1 111 ? -7.462 -13.299 -4.882 1.00 96.44 111 ARG A CA 1
ATOM 921 C C . ARG A 1 111 ? -6.509 -14.491 -4.944 1.00 96.44 111 ARG A C 1
ATOM 923 O O . ARG A 1 111 ? -6.522 -15.337 -4.066 1.00 96.44 111 ARG A O 1
ATOM 930 N N . ARG A 1 112 ? -5.634 -14.536 -5.952 1.00 97.06 112 ARG A N 1
ATOM 931 C CA . ARG A 1 112 ? -4.591 -15.570 -6.050 1.00 97.06 112 ARG A CA 1
ATOM 932 C C . ARG A 1 112 ? -3.541 -15.404 -4.948 1.00 97.06 112 ARG A C 1
ATOM 934 O O . ARG A 1 112 ? -3.184 -16.373 -4.294 1.00 97.06 112 ARG A O 1
ATOM 941 N N . TYR A 1 113 ? -3.128 -14.169 -4.678 1.00 96.56 113 TYR A N 1
ATOM 942 C CA . TYR A 1 113 ? -2.222 -13.839 -3.579 1.00 96.56 113 TYR A CA 1
ATOM 943 C C . TYR A 1 113 ? -2.762 -14.296 -2.215 1.00 96.56 113 TYR A C 1
ATOM 945 O O . TYR A 1 113 ? -2.066 -14.952 -1.446 1.00 96.56 113 TYR A O 1
ATOM 953 N N . THR A 1 114 ? -4.026 -13.984 -1.923 1.00 96.38 114 THR A N 1
ATOM 954 C CA . THR A 1 114 ? -4.662 -14.357 -0.648 1.00 96.38 114 THR A CA 1
ATOM 955 C C . THR A 1 114 ? -4.879 -15.862 -0.511 1.00 96.38 114 THR A C 1
ATOM 957 O O . THR A 1 114 ? -4.713 -16.384 0.589 1.00 96.38 114 THR A O 1
ATOM 960 N N . ASN A 1 115 ? -5.156 -16.573 -1.608 1.00 95.50 115 ASN A N 1
ATOM 961 C CA . ASN A 1 115 ? -5.261 -18.035 -1.612 1.00 95.50 115 ASN A CA 1
ATOM 962 C C . ASN A 1 115 ? -3.915 -18.750 -1.399 1.00 95.50 115 ASN A C 1
ATOM 964 O O . ASN A 1 115 ? -3.906 -19.847 -0.840 1.00 95.50 115 ASN A O 1
ATOM 968 N N . TYR A 1 116 ? -2.794 -18.140 -1.809 1.00 95.25 116 TYR A N 1
ATOM 969 C CA . TYR A 1 116 ? -1.456 -18.696 -1.580 1.00 95.25 116 TYR A CA 1
ATOM 970 C C . TYR A 1 116 ? -1.129 -18.810 -0.081 1.00 95.25 116 TYR A C 1
ATOM 972 O O . TYR A 1 116 ? -0.616 -19.834 0.363 1.00 95.25 116 TYR A O 1
ATOM 980 N N . PHE A 1 117 ? -1.442 -17.764 0.698 1.00 91.94 117 PHE A N 1
ATOM 981 C CA . PHE A 1 117 ? -1.192 -17.672 2.149 1.00 91.94 117 PHE A CA 1
ATOM 982 C C . PHE A 1 117 ? -2.424 -17.991 3.022 1.00 91.94 117 PHE A C 1
ATOM 984 O O . PHE A 1 117 ? -2.469 -17.619 4.193 1.00 91.94 117 PHE A O 1
ATOM 991 N N . PRO A 1 118 ? -3.389 -18.750 2.488 1.00 93.19 118 PRO A N 1
ATOM 992 C CA . PRO A 1 118 ? -4.806 -18.785 2.907 1.00 93.19 118 PRO A CA 1
ATOM 993 C C . PRO A 1 118 ? -5.294 -17.647 3.834 1.00 93.19 118 PRO A C 1
ATOM 995 O O . PRO A 1 118 ? -5.846 -17.897 4.908 1.00 93.19 118 PRO A O 1
ATOM 998 N N . VAL A 1 119 ? -5.114 -16.385 3.429 1.00 95.31 119 VAL A N 1
ATOM 999 C CA . VAL A 1 119 ? -5.444 -15.222 4.271 1.00 95.31 119 VAL A CA 1
ATOM 1000 C C . VAL A 1 119 ? -6.957 -15.111 4.444 1.00 95.31 119 VAL A C 1
ATOM 1002 O O . VAL A 1 119 ? -7.700 -15.012 3.467 1.00 95.31 119 VAL A O 1
ATOM 1005 N N . LYS A 1 120 ? -7.417 -15.071 5.697 1.00 92.88 120 LYS A N 1
ATOM 1006 C CA . LYS A 1 120 ? -8.828 -14.882 6.052 1.00 92.88 120 LYS A CA 1
ATOM 1007 C C . LYS A 1 120 ? -8.994 -13.636 6.908 1.00 92.88 120 LYS A C 1
ATOM 1009 O O . LYS A 1 120 ? -8.247 -13.430 7.859 1.00 92.88 120 LYS A O 1
ATOM 1014 N N . MET A 1 121 ? -10.006 -12.838 6.587 1.00 93.94 121 MET A N 1
ATOM 1015 C CA . MET A 1 121 ? -10.439 -11.721 7.420 1.00 93.94 121 MET A CA 1
ATOM 1016 C C . MET A 1 121 ? -11.614 -12.174 8.277 1.00 93.94 121 MET A C 1
ATOM 1018 O O . MET A 1 121 ? -12.656 -12.552 7.745 1.00 93.94 121 MET A O 1
ATOM 1022 N N . ILE A 1 122 ? -11.436 -12.154 9.595 1.00 94.56 122 ILE A N 1
ATOM 1023 C CA . ILE A 1 122 ? -12.468 -12.536 10.558 1.00 94.56 122 ILE A CA 1
ATOM 1024 C C . ILE A 1 122 ? -12.947 -11.262 11.241 1.00 94.56 122 ILE A C 1
ATOM 1026 O O . ILE A 1 122 ? -12.174 -10.584 11.914 1.00 94.56 122 ILE A O 1
ATOM 1030 N N . LYS A 1 123 ? -14.223 -10.936 11.047 1.00 94.94 123 LYS A N 1
ATOM 1031 C CA . LYS A 1 123 ? -14.870 -9.813 11.716 1.00 94.94 123 LYS A CA 1
ATOM 1032 C C . LYS A 1 123 ? -15.321 -10.234 13.102 1.00 94.94 123 LYS A C 1
ATOM 1034 O O . LYS A 1 123 ? -16.050 -11.210 13.239 1.00 94.94 123 LYS A O 1
ATOM 1039 N N . THR A 1 124 ? -14.914 -9.470 14.104 1.00 95.00 124 THR A N 1
ATOM 1040 C CA . THR A 1 124 ? -15.316 -9.688 15.499 1.00 95.00 124 THR A CA 1
ATOM 1041 C C . THR A 1 124 ? -16.357 -8.686 15.982 1.00 95.00 124 THR A C 1
ATOM 1043 O O . THR A 1 124 ? -17.106 -8.988 16.904 1.00 95.00 124 THR A O 1
ATOM 1046 N N . VAL A 1 125 ? -16.416 -7.505 15.366 1.00 96.06 125 VAL A N 1
ATOM 1047 C CA . VAL A 1 125 ? -17.315 -6.418 15.758 1.00 96.06 125 VAL A CA 1
ATOM 1048 C C . VAL A 1 125 ? -17.745 -5.616 14.535 1.00 96.06 125 VAL A C 1
ATOM 1050 O O . VAL A 1 125 ? -16.998 -5.511 13.556 1.00 96.06 125 VAL A O 1
ATOM 1053 N N . ASP A 1 126 ? -18.953 -5.065 14.582 1.00 96.88 126 ASP A N 1
ATOM 1054 C CA . ASP A 1 126 ? -19.413 -4.056 13.633 1.00 96.88 126 ASP A CA 1
ATOM 1055 C C . ASP A 1 126 ? -18.728 -2.713 13.888 1.00 96.88 126 ASP A C 1
ATOM 1057 O O . ASP A 1 126 ? -18.467 -2.331 15.027 1.00 96.88 126 ASP A O 1
ATOM 1061 N N . LEU A 1 127 ? -18.429 -1.994 12.810 1.00 97.00 127 LEU A N 1
ATOM 1062 C CA . LEU A 1 127 ? -17.869 -0.651 12.879 1.00 97.00 127 LEU A CA 1
ATOM 1063 C C . LEU A 1 127 ? -18.895 0.331 12.334 1.00 97.00 127 LEU A C 1
ATOM 1065 O O . LEU A 1 127 ? -19.510 0.085 11.299 1.00 97.00 127 LEU A O 1
ATOM 1069 N N . ASP A 1 128 ? -19.063 1.429 13.055 1.00 97.44 128 ASP A N 1
ATOM 1070 C CA . ASP A 1 128 ? -19.929 2.537 12.696 1.00 97.44 128 ASP A CA 1
ATOM 1071 C C . ASP A 1 128 ? -19.250 3.361 11.587 1.00 97.44 128 ASP A C 1
ATOM 1073 O O . ASP A 1 128 ? -18.194 3.954 11.829 1.00 97.44 128 ASP A O 1
ATOM 1077 N N . PRO A 1 129 ? -19.821 3.424 10.372 1.00 97.44 129 PRO A N 1
ATOM 1078 C CA . PRO A 1 129 ? -19.223 4.155 9.261 1.00 97.44 129 PRO A CA 1
ATOM 1079 C C . PRO A 1 129 ? -19.199 5.672 9.476 1.00 97.44 129 PRO A C 1
ATOM 1081 O O . PRO A 1 129 ? -18.556 6.368 8.703 1.00 97.44 129 PRO A O 1
ATOM 1084 N N . THR A 1 130 ? -19.853 6.194 10.518 1.00 97.19 130 THR A N 1
ATOM 1085 C CA . THR A 1 130 ? -19.792 7.617 10.885 1.00 97.19 130 THR A CA 1
ATOM 1086 C C . THR A 1 130 ? -18.589 7.964 11.766 1.00 97.19 130 THR A C 1
ATOM 1088 O O . THR A 1 130 ? -18.376 9.132 12.095 1.00 97.19 130 THR A O 1
ATOM 1091 N N . LYS A 1 131 ? -17.759 6.971 12.123 1.00 97.38 131 LYS A N 1
ATOM 1092 C CA . LYS A 1 131 ? -16.565 7.145 12.959 1.00 97.38 131 LYS A CA 1
ATOM 1093 C C . LYS A 1 131 ? -15.289 6.801 12.205 1.00 97.38 131 LYS A C 1
ATOM 1095 O O . LYS A 1 131 ? -15.288 5.977 11.291 1.00 97.38 131 LYS A O 1
ATOM 1100 N N . ASN A 1 132 ? -14.196 7.437 12.612 1.00 97.75 132 ASN A N 1
ATOM 1101 C CA . ASN A 1 132 ? -12.857 7.097 12.147 1.00 97.75 132 ASN A CA 1
ATOM 1102 C C . ASN A 1 132 ? -12.179 6.148 13.137 1.00 97.75 132 ASN A C 1
ATOM 1104 O O . ASN A 1 132 ? -12.479 6.150 14.330 1.00 97.75 132 ASN A O 1
ATOM 1108 N N . TYR A 1 133 ? -11.253 5.337 12.636 1.00 97.50 133 TYR A N 1
ATOM 1109 C CA . TYR A 1 133 ? -10.621 4.269 13.397 1.00 97.50 133 TYR A CA 1
ATOM 1110 C C . TYR A 1 133 ? -9.107 4.262 13.220 1.00 97.50 133 TYR A C 1
ATOM 1112 O O . TYR A 1 133 ? -8.584 4.526 12.137 1.00 97.50 133 TYR A O 1
ATOM 1120 N N . LEU A 1 134 ? -8.403 3.871 14.282 1.00 97.25 134 LEU A N 1
ATOM 1121 C CA . LEU A 1 134 ? -6.995 3.500 14.233 1.00 97.25 134 LEU A CA 1
ATOM 1122 C C . LEU A 1 134 ? -6.860 2.001 14.505 1.00 97.25 134 LEU A C 1
ATOM 1124 O O . LEU A 1 134 ? -7.063 1.546 15.629 1.00 97.25 134 LEU A O 1
ATOM 1128 N N . PHE A 1 135 ? -6.496 1.229 13.487 1.00 96.06 135 PHE A N 1
ATOM 1129 C CA . PHE A 1 135 ? -6.193 -0.191 13.626 1.00 96.06 135 PHE A CA 1
ATOM 1130 C C . PHE A 1 135 ? -4.704 -0.397 13.877 1.00 96.06 135 PHE A C 1
ATOM 1132 O O . PHE A 1 135 ? -3.859 0.134 13.156 1.00 96.06 135 PHE A O 1
ATOM 1139 N N . GLY A 1 136 ? -4.387 -1.222 14.872 1.00 94.19 136 GLY A N 1
ATOM 1140 C CA . GLY A 1 136 ? -3.061 -1.806 15.030 1.00 94.19 136 GLY A CA 1
ATOM 1141 C C . GLY A 1 136 ? -2.994 -3.142 14.296 1.00 94.19 136 GLY A C 1
ATOM 1142 O O . GLY A 1 136 ? -3.699 -4.072 14.671 1.00 94.19 136 GLY A O 1
ATOM 1143 N N . SER A 1 137 ? -2.153 -3.253 13.270 1.00 93.12 137 SER A N 1
ATOM 1144 C CA . SER A 1 137 ? -1.876 -4.523 12.585 1.00 93.12 137 SER A CA 1
ATOM 1145 C C . SER A 1 137 ? -0.577 -5.122 13.118 1.00 93.12 137 SER A C 1
ATOM 1147 O O . SER A 1 137 ? 0.418 -4.414 13.194 1.00 93.12 137 SER A O 1
ATOM 1149 N N . HIS A 1 138 ? -0.559 -6.407 13.469 1.00 90.75 138 HIS A N 1
ATOM 1150 C CA . HIS A 1 138 ? 0.637 -7.119 13.942 1.00 90.75 138 HIS A CA 1
ATOM 1151 C C . HIS A 1 138 ? 0.506 -8.639 13.683 1.00 90.75 138 HIS A C 1
ATOM 1153 O O . HIS A 1 138 ? -0.624 -9.131 13.614 1.00 90.75 138 HIS A O 1
ATOM 1159 N N . PRO A 1 139 ? 1.612 -9.404 13.551 1.00 86.06 139 PRO A N 1
ATOM 1160 C CA . PRO A 1 139 ? 3.008 -8.965 13.641 1.00 86.06 139 PRO A CA 1
ATOM 1161 C C . PRO A 1 139 ? 3.501 -8.179 12.411 1.00 86.06 139 PRO A C 1
ATOM 1163 O O . PRO A 1 139 ? 2.996 -8.358 11.300 1.00 86.06 139 PRO A O 1
ATOM 1166 N N . HIS A 1 140 ? 4.499 -7.311 12.594 1.00 82.62 140 HIS A N 1
ATOM 1167 C CA . HIS A 1 140 ? 5.185 -6.626 11.490 1.00 82.62 140 HIS A CA 1
ATOM 1168 C C . HIS A 1 140 ? 6.140 -7.598 10.789 1.00 82.62 140 HIS A C 1
ATOM 1170 O O . HIS A 1 140 ? 7.160 -7.973 11.344 1.00 82.62 140 HIS A O 1
ATOM 1176 N N . GLY A 1 141 ? 5.853 -7.986 9.548 1.00 81.31 141 GLY A N 1
ATOM 1177 C CA . GLY A 1 141 ? 6.841 -8.635 8.674 1.00 81.31 141 GLY A CA 1
ATOM 1178 C C . GLY A 1 141 ? 7.555 -7.604 7.801 1.00 81.31 141 GLY A C 1
ATOM 1179 O O . GLY A 1 141 ? 7.029 -6.508 7.619 1.00 81.31 141 GLY A O 1
ATOM 1180 N N . VAL A 1 142 ? 8.697 -7.948 7.196 1.00 82.50 142 VAL A N 1
ATOM 1181 C CA . VAL A 1 142 ? 9.425 -7.043 6.273 1.00 82.50 142 VAL A CA 1
ATOM 1182 C C . VAL A 1 142 ? 8.501 -6.467 5.190 1.00 82.50 142 VAL A C 1
ATOM 1184 O O . VAL A 1 142 ? 8.553 -5.277 4.900 1.00 82.50 142 VAL A O 1
ATOM 1187 N N . LEU A 1 143 ? 7.605 -7.296 4.645 1.00 86.44 143 LEU A N 1
ATOM 1188 C CA . LEU A 1 143 ? 6.679 -6.907 3.577 1.00 86.44 143 LEU A CA 1
ATOM 1189 C C . LEU A 1 143 ? 5.222 -6.726 4.042 1.00 86.44 143 LEU A C 1
ATOM 1191 O O . LEU A 1 143 ? 4.360 -6.426 3.223 1.00 86.44 143 LEU A O 1
ATOM 1195 N N . CYS A 1 144 ? 4.918 -6.954 5.328 1.00 88.19 144 CYS A N 1
ATOM 1196 C CA . CYS A 1 144 ? 3.559 -6.840 5.888 1.00 88.19 144 CYS A CA 1
ATOM 1197 C C . CYS A 1 144 ? 2.452 -7.523 5.047 1.00 88.19 144 CYS A C 1
ATOM 1199 O O . CYS A 1 144 ? 1.360 -6.979 4.887 1.00 88.19 144 CYS A O 1
ATOM 1201 N N . SER A 1 145 ? 2.720 -8.726 4.524 1.00 91.88 145 SER A N 1
ATOM 1202 C CA . SER A 1 145 ? 1.860 -9.443 3.562 1.00 91.88 145 SER A CA 1
ATOM 1203 C C . SER A 1 145 ? 0.389 -9.545 3.975 1.00 91.88 145 SER A C 1
ATOM 1205 O O . SER A 1 145 ? -0.506 -9.283 3.172 1.00 91.88 145 SER A O 1
ATOM 1207 N N . GLY A 1 146 ? 0.127 -9.889 5.239 1.00 93.19 146 GLY A N 1
ATOM 1208 C CA . GLY A 1 146 ? -1.231 -9.981 5.775 1.00 93.19 146 GLY A CA 1
ATOM 1209 C C . GLY A 1 146 ? -1.953 -8.632 5.790 1.00 93.19 146 GLY A C 1
ATOM 1210 O O . GLY A 1 146 ? -3.111 -8.551 5.384 1.00 93.19 146 GLY A O 1
ATOM 1211 N N . ALA A 1 147 ? -1.262 -7.560 6.189 1.00 94.81 147 ALA A N 1
ATOM 1212 C CA . ALA A 1 147 ? -1.830 -6.215 6.195 1.00 94.81 147 ALA A CA 1
ATOM 1213 C C . ALA A 1 147 ? -2.116 -5.727 4.767 1.00 94.81 147 ALA A C 1
ATOM 1215 O O . ALA A 1 147 ? -3.203 -5.221 4.497 1.00 94.81 147 ALA A O 1
ATOM 1216 N N . PHE A 1 148 ? -1.187 -5.958 3.836 1.00 95.19 148 PHE A N 1
ATOM 1217 C CA . PHE A 1 148 ? -1.386 -5.674 2.415 1.00 95.19 148 PHE A CA 1
ATOM 1218 C C . PHE A 1 148 ? -2.634 -6.388 1.868 1.00 95.19 148 PHE A C 1
ATOM 1220 O O . PHE A 1 148 ? -3.550 -5.745 1.347 1.00 95.19 148 PHE A O 1
ATOM 1227 N N . ALA A 1 149 ? -2.713 -7.712 2.053 1.00 96.12 149 ALA A N 1
ATOM 1228 C CA . ALA A 1 149 ? -3.850 -8.524 1.620 1.00 96.12 149 ALA A CA 1
ATOM 1229 C C . ALA A 1 149 ? -5.184 -7.988 2.152 1.00 96.12 149 ALA A C 1
ATOM 1231 O O . ALA A 1 149 ? -6.153 -7.894 1.398 1.00 96.12 149 ALA A O 1
ATOM 1232 N N . CYS A 1 150 ? -5.223 -7.647 3.440 1.00 96.69 150 CYS A N 1
ATOM 1233 C CA . CYS A 1 150 ? -6.443 -7.259 4.130 1.00 96.69 150 CYS A CA 1
ATOM 1234 C C . CYS A 1 150 ? -6.871 -5.813 3.874 1.00 96.69 150 CYS A C 1
ATOM 1236 O O . CYS A 1 150 ? -8.067 -5.556 3.784 1.00 96.69 150 CYS A O 1
ATOM 1238 N N . PHE A 1 151 ? -5.937 -4.871 3.776 1.00 96.56 151 PHE A N 1
ATOM 1239 C CA . PHE A 1 151 ? -6.263 -3.445 3.849 1.00 96.56 151 PHE A CA 1
ATOM 1240 C C . PHE A 1 151 ? -5.981 -2.688 2.548 1.00 96.56 151 PHE A C 1
ATOM 1242 O O . PHE A 1 151 ? -6.730 -1.771 2.218 1.00 96.56 151 PHE A O 1
ATOM 1249 N N . GLU A 1 152 ? -4.982 -3.090 1.759 1.00 95.88 152 GLU A N 1
ATOM 1250 C CA . GLU A 1 152 ? -4.680 -2.430 0.478 1.00 95.88 152 GLU A CA 1
ATOM 1251 C C . GLU A 1 152 ? -5.417 -3.057 -0.708 1.00 95.88 152 GLU A C 1
ATOM 1253 O O . GLU A 1 152 ? -5.633 -2.406 -1.727 1.00 95.88 152 GLU A O 1
ATOM 1258 N N . THR A 1 153 ? -5.888 -4.299 -0.592 1.00 96.81 153 THR A N 1
ATOM 1259 C CA . THR A 1 153 ? -6.582 -5.000 -1.685 1.00 96.81 153 THR A CA 1
ATOM 1260 C C . THR A 1 153 ? -8.027 -5.349 -1.322 1.00 96.81 153 THR A C 1
ATOM 1262 O O . THR A 1 153 ? -8.501 -5.069 -0.224 1.00 96.81 153 THR A O 1
ATOM 1265 N N . GLU A 1 154 ? -8.765 -5.928 -2.267 1.00 97.25 154 GLU A N 1
ATOM 1266 C CA . GLU A 1 154 ? -10.051 -6.597 -2.031 1.00 97.25 154 GLU A CA 1
ATOM 1267 C C . GLU A 1 154 ? -9.902 -8.130 -2.077 1.00 97.25 154 GLU A C 1
ATOM 1269 O O . GLU A 1 154 ? -10.888 -8.843 -2.264 1.00 97.25 154 GLU A O 1
ATOM 1274 N N . GLY A 1 155 ? -8.683 -8.665 -1.918 1.00 96.06 155 GLY A N 1
ATOM 1275 C CA . GLY A 1 155 ? -8.426 -10.110 -1.909 1.00 96.06 155 GLY A CA 1
ATOM 1276 C C . GLY A 1 155 ? -9.213 -10.843 -0.817 1.00 96.06 155 GLY A C 1
ATOM 1277 O O . GLY A 1 155 ? -9.771 -11.905 -1.071 1.00 96.06 155 GLY A O 1
ATOM 1278 N N . THR A 1 156 ? -9.350 -10.222 0.357 1.00 96.38 156 THR A N 1
ATOM 1279 C CA . THR A 1 156 ? -10.158 -10.721 1.484 1.00 96.38 156 THR A CA 1
ATOM 1280 C C . THR A 1 156 ? -11.549 -10.079 1.577 1.00 96.38 156 THR A C 1
ATOM 1282 O O . THR A 1 156 ? -12.265 -10.302 2.548 1.00 96.38 156 THR A O 1
ATOM 1285 N N . ASN A 1 157 ? -11.966 -9.317 0.556 1.00 96.44 157 ASN A N 1
ATOM 1286 C CA . ASN A 1 157 ? -13.235 -8.579 0.502 1.00 96.44 157 ASN A CA 1
ATOM 1287 C C . ASN A 1 157 ? -13.457 -7.580 1.658 1.00 96.44 157 ASN A C 1
ATOM 1289 O O . ASN A 1 157 ? -14.576 -7.497 2.168 1.00 96.44 157 ASN A O 1
ATOM 1293 N N . PHE A 1 158 ? -12.442 -6.801 2.052 1.00 97.25 158 PHE A N 1
ATOM 1294 C CA . PHE A 1 158 ? -12.564 -5.811 3.136 1.00 97.25 158 PHE A CA 1
ATOM 1295 C C . PHE A 1 158 ? -13.842 -4.971 3.032 1.00 97.25 158 PHE A C 1
ATOM 1297 O O . PHE A 1 158 ? -14.587 -4.862 4.001 1.00 97.25 158 PHE A O 1
ATOM 1304 N N . SER A 1 159 ? -14.136 -4.433 1.843 1.00 96.56 159 SER A N 1
ATOM 1305 C CA . SER A 1 159 ? -15.303 -3.567 1.620 1.00 96.56 159 SER A CA 1
ATOM 1306 C C . SER A 1 159 ? -16.654 -4.245 1.880 1.00 96.56 159 SER A C 1
ATOM 1308 O O . SER A 1 159 ? -17.639 -3.559 2.138 1.00 96.56 159 SER A O 1
ATOM 1310 N N . LYS A 1 160 ? -16.715 -5.582 1.822 1.00 96.50 160 LYS A N 1
ATOM 1311 C CA . LYS A 1 160 ? -17.909 -6.360 2.185 1.00 96.50 160 LYS A CA 1
ATOM 1312 C C . LYS A 1 160 ? -17.955 -6.683 3.675 1.00 96.50 160 LYS A C 1
ATOM 1314 O O . LYS A 1 160 ? -19.038 -6.766 4.239 1.00 96.50 160 LYS A O 1
ATOM 1319 N N . VAL A 1 161 ? -16.795 -6.892 4.297 1.00 96.62 161 VAL A N 1
ATOM 1320 C CA . VAL A 1 161 ? -16.683 -7.200 5.729 1.00 96.62 161 VAL A CA 1
ATOM 1321 C C . VAL A 1 161 ? -17.003 -5.961 6.576 1.00 96.62 161 VAL A C 1
ATOM 1323 O O . VAL A 1 161 ? -17.770 -6.040 7.540 1.00 96.62 161 VAL A O 1
ATOM 1326 N N . TYR A 1 162 ? -16.465 -4.809 6.176 1.00 97.31 162 TYR A N 1
ATOM 1327 C CA . TYR A 1 162 ? -16.665 -3.509 6.813 1.00 97.31 162 TYR A CA 1
ATOM 1328 C C . TYR A 1 162 ? -17.248 -2.504 5.805 1.00 97.31 162 TYR A C 1
ATOM 1330 O O . TYR A 1 162 ? -16.517 -1.664 5.270 1.00 97.31 162 TYR A O 1
ATOM 1338 N N . PRO A 1 163 ? -18.555 -2.601 5.494 1.00 97.06 163 PRO A N 1
ATOM 1339 C CA . PRO A 1 163 ? -19.201 -1.674 4.573 1.00 97.06 163 PRO A CA 1
ATOM 1340 C C . PRO A 1 163 ? -19.140 -0.243 5.117 1.00 97.06 163 PRO A C 1
ATOM 1342 O O . PRO A 1 163 ? -19.333 -0.010 6.305 1.00 97.06 163 PRO A O 1
ATOM 1345 N N . GLY A 1 164 ? -18.850 0.718 4.240 1.00 97.00 164 GLY A N 1
ATOM 1346 C CA . GLY A 1 164 ? -18.704 2.128 4.618 1.00 97.00 164 GLY A CA 1
ATOM 1347 C C . GLY A 1 164 ? -17.365 2.486 5.274 1.00 97.00 164 GLY A C 1
ATOM 1348 O O . GLY A 1 164 ? -17.109 3.666 5.475 1.00 97.00 164 GLY A O 1
ATOM 1349 N N . ILE A 1 165 ? -16.484 1.512 5.536 1.00 98.06 165 ILE A N 1
ATOM 1350 C CA . ILE A 1 165 ? -15.131 1.771 6.038 1.00 98.06 165 ILE A CA 1
ATOM 1351 C C . ILE A 1 165 ? -14.119 1.731 4.888 1.00 98.06 165 ILE A C 1
ATOM 1353 O O . ILE A 1 165 ? -14.048 0.778 4.107 1.00 98.06 165 ILE A O 1
ATOM 1357 N N . THR A 1 166 ? -13.283 2.759 4.809 1.00 97.62 166 THR A N 1
ATOM 1358 C CA . THR A 1 166 ? -12.156 2.865 3.887 1.00 97.62 166 THR A CA 1
ATOM 1359 C C . THR A 1 166 ? -10.850 2.676 4.658 1.00 97.62 166 THR A C 1
ATOM 1361 O O . THR A 1 166 ? -10.464 3.549 5.437 1.00 97.62 166 THR A O 1
ATOM 1364 N N . PRO A 1 167 ? -10.148 1.548 4.460 1.00 97.50 167 PRO A N 1
ATOM 1365 C CA . PRO A 1 167 ? -8.871 1.308 5.106 1.00 97.50 167 PRO A CA 1
ATOM 1366 C C . PRO A 1 167 ? -7.742 2.033 4.367 1.00 97.50 167 PRO A C 1
ATOM 1368 O O . PRO A 1 167 ? -7.713 2.060 3.133 1.00 97.50 167 PRO A O 1
ATOM 1371 N N . HIS A 1 168 ? -6.794 2.552 5.139 1.00 97.56 168 HIS A N 1
ATOM 1372 C CA . HIS A 1 168 ? -5.565 3.185 4.676 1.00 97.56 168 HIS A CA 1
ATOM 1373 C C . HIS A 1 168 ? -4.383 2.549 5.403 1.00 97.56 168 HIS A C 1
ATOM 1375 O O . HIS A 1 168 ? -4.129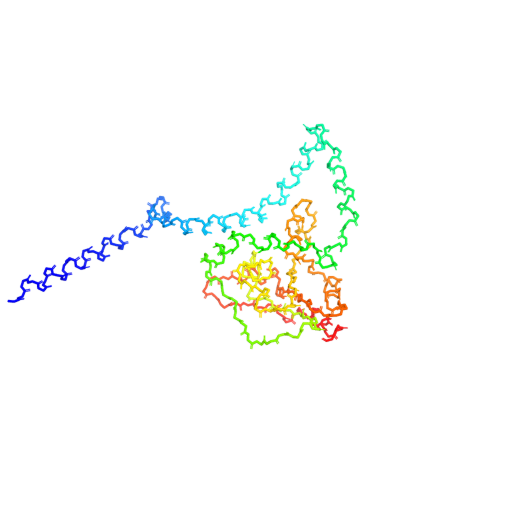 2.857 6.570 1.00 97.56 168 HIS A O 1
ATOM 1381 N N . LEU A 1 169 ? -3.667 1.642 4.730 1.00 96.31 169 LEU A N 1
ATOM 1382 C CA . LEU A 1 169 ? -2.435 1.091 5.288 1.00 96.31 169 LEU A CA 1
ATOM 1383 C C . LEU A 1 169 ? -1.371 2.186 5.343 1.00 96.31 169 LEU A C 1
ATOM 1385 O O . LEU A 1 169 ? -1.180 2.934 4.384 1.00 96.31 169 LEU A O 1
ATOM 1389 N N . LEU A 1 170 ? -0.717 2.316 6.491 1.00 95.56 170 LEU A N 1
ATOM 1390 C CA . LEU A 1 170 ? 0.317 3.313 6.704 1.00 95.56 170 LEU A CA 1
ATOM 1391 C C . LEU A 1 170 ? 1.688 2.685 6.474 1.00 95.56 170 LEU A C 1
ATOM 1393 O O . LEU A 1 170 ? 2.063 1.732 7.156 1.00 95.56 170 LEU A O 1
ATOM 1397 N N . THR A 1 171 ? 2.442 3.240 5.527 1.00 92.56 171 THR A N 1
ATOM 1398 C CA . THR A 1 171 ? 3.781 2.759 5.160 1.00 92.56 171 THR A CA 1
ATOM 1399 C C . THR A 1 171 ? 4.861 3.790 5.467 1.00 92.56 171 THR A C 1
ATOM 1401 O O . THR A 1 171 ? 4.608 4.985 5.622 1.00 92.56 171 THR A O 1
ATOM 1404 N N . PHE A 1 172 ? 6.103 3.318 5.511 1.00 88.31 172 PHE A N 1
ATOM 1405 C CA . PHE A 1 172 ? 7.287 4.159 5.583 1.00 88.31 172 PHE A CA 1
ATOM 1406 C C . PHE A 1 172 ? 7.378 5.135 4.394 1.00 88.31 172 PHE A C 1
ATOM 1408 O O . PHE A 1 172 ? 7.208 4.733 3.241 1.00 88.31 172 PHE A O 1
ATOM 1415 N N . GLU A 1 173 ? 7.680 6.407 4.677 1.00 87.88 173 GLU A N 1
ATOM 1416 C CA . GLU A 1 173 ? 7.668 7.509 3.698 1.00 87.88 173 GLU A CA 1
ATOM 1417 C C . GLU A 1 173 ? 8.617 7.315 2.520 1.00 87.88 173 GLU A C 1
ATOM 1419 O O . GLU A 1 173 ? 8.301 7.757 1.418 1.00 87.88 173 GLU A O 1
ATOM 1424 N N . ALA A 1 174 ? 9.741 6.616 2.704 1.00 86.69 174 ALA A N 1
ATOM 1425 C CA . ALA A 1 174 ? 10.687 6.403 1.612 1.00 86.69 174 ALA A CA 1
ATOM 1426 C C . ALA A 1 174 ? 10.053 5.656 0.428 1.00 86.69 174 ALA A C 1
ATOM 1428 O O . ALA A 1 174 ? 10.364 5.968 -0.717 1.00 86.69 174 ALA A O 1
ATOM 1429 N N . HIS A 1 175 ? 9.109 4.735 0.670 1.00 86.81 175 HIS A N 1
ATOM 1430 C CA . HIS A 1 175 ? 8.374 4.074 -0.416 1.00 86.81 175 HIS A CA 1
ATOM 1431 C C . HIS A 1 175 ? 7.557 5.065 -1.259 1.00 86.81 175 HIS A C 1
ATOM 1433 O O . HIS A 1 175 ? 7.368 4.851 -2.453 1.00 86.81 175 HIS A O 1
ATOM 1439 N N . LEU A 1 176 ? 7.105 6.164 -0.652 1.00 90.81 176 LEU A N 1
ATOM 1440 C CA . LEU A 1 176 ? 6.276 7.188 -1.282 1.00 90.81 176 LEU A CA 1
ATOM 1441 C C . LEU A 1 176 ? 7.102 8.319 -1.916 1.00 90.81 176 LEU A C 1
ATOM 1443 O O . LEU A 1 176 ? 6.525 9.217 -2.522 1.00 90.81 176 LEU A O 1
ATOM 1447 N N . ALA A 1 177 ? 8.433 8.274 -1.806 1.00 92.50 177 ALA A N 1
ATOM 1448 C CA . ALA A 1 177 ? 9.343 9.244 -2.414 1.00 92.50 177 ALA A CA 1
ATOM 1449 C C . ALA A 1 177 ? 9.793 8.850 -3.833 1.00 92.50 177 ALA A C 1
ATOM 1451 O O . ALA A 1 177 ? 10.343 9.683 -4.553 1.00 92.50 177 ALA A O 1
ATOM 1452 N N . PHE A 1 178 ? 9.563 7.602 -4.257 1.00 94.44 178 PHE A N 1
ATOM 1453 C CA . PHE A 1 178 ? 9.964 7.136 -5.584 1.00 94.44 178 PHE A CA 1
ATOM 1454 C C . PHE A 1 178 ? 8.874 7.414 -6.627 1.00 94.44 178 PHE A C 1
ATOM 1456 O O . PHE A 1 178 ? 7.753 6.920 -6.480 1.00 94.44 178 PHE A O 1
ATOM 1463 N N . PRO A 1 179 ? 9.175 8.159 -7.703 1.00 94.38 179 PRO A N 1
ATOM 1464 C CA . PRO A 1 179 ? 8.199 8.461 -8.740 1.00 94.38 179 PRO A CA 1
ATOM 1465 C C . PRO A 1 179 ? 7.717 7.189 -9.452 1.00 94.38 179 PRO A C 1
ATOM 1467 O O . PRO A 1 179 ? 8.435 6.193 -9.521 1.00 94.38 179 PRO A O 1
ATOM 1470 N N . ILE A 1 180 ? 6.496 7.228 -9.992 1.00 95.31 180 ILE A N 1
ATOM 1471 C CA . ILE A 1 180 ? 5.737 6.106 -10.583 1.00 95.31 180 ILE A CA 1
ATOM 1472 C C . ILE A 1 180 ? 5.390 5.009 -9.571 1.00 95.31 180 ILE A C 1
ATOM 1474 O O . ILE A 1 180 ? 4.218 4.661 -9.429 1.00 95.31 180 ILE A O 1
ATOM 1478 N N . TYR A 1 181 ? 6.368 4.498 -8.823 1.00 95.44 181 TYR A N 1
ATOM 1479 C CA . TYR A 1 181 ? 6.140 3.513 -7.769 1.00 95.44 181 TYR A CA 1
ATOM 1480 C C . TYR A 1 181 ? 5.232 4.057 -6.662 1.00 95.44 181 TYR A C 1
ATOM 1482 O O . TYR A 1 181 ? 4.317 3.364 -6.218 1.00 95.44 181 TYR A O 1
ATOM 1490 N N . ARG A 1 182 ? 5.398 5.336 -6.301 1.00 95.56 182 ARG A N 1
ATOM 1491 C CA . ARG A 1 182 ? 4.471 6.069 -5.435 1.00 95.56 182 ARG A CA 1
ATOM 1492 C C . ARG A 1 182 ? 3.030 5.942 -5.918 1.00 95.56 182 ARG A C 1
ATOM 1494 O O . ARG A 1 182 ? 2.162 5.657 -5.106 1.00 95.56 182 ARG A O 1
ATOM 1501 N N . GLU A 1 183 ? 2.760 6.121 -7.211 1.00 95.25 183 GLU A N 1
ATOM 1502 C CA . GLU A 1 183 ? 1.385 6.059 -7.732 1.00 95.25 183 GLU A CA 1
ATOM 1503 C C . GLU A 1 183 ? 0.795 4.660 -7.616 1.00 95.25 183 GLU A C 1
ATOM 1505 O O . GLU A 1 183 ? -0.374 4.508 -7.263 1.00 95.25 183 GLU A O 1
ATOM 1510 N N . TYR A 1 184 ? 1.616 3.636 -7.851 1.00 94.56 184 TYR A N 1
ATOM 1511 C CA . TYR A 1 184 ? 1.218 2.253 -7.624 1.00 94.56 184 TYR A CA 1
ATOM 1512 C C . TYR A 1 184 ? 0.866 2.002 -6.152 1.00 94.56 184 TYR A C 1
ATOM 1514 O O . TYR A 1 184 ? -0.196 1.451 -5.876 1.00 94.56 184 TYR A O 1
ATOM 1522 N N . ILE A 1 185 ? 1.674 2.473 -5.202 1.00 95.12 185 ILE A N 1
ATOM 1523 C CA . ILE A 1 185 ? 1.372 2.322 -3.771 1.00 95.12 185 ILE A CA 1
ATOM 1524 C C . ILE A 1 185 ? 0.111 3.109 -3.385 1.00 95.12 185 ILE A C 1
ATOM 1526 O O . ILE A 1 185 ? -0.825 2.559 -2.806 1.00 95.12 185 ILE A O 1
ATOM 1530 N N . LEU A 1 186 ? 0.030 4.387 -3.764 1.00 95.81 186 LEU A N 1
ATOM 1531 C CA . LEU A 1 186 ? -1.124 5.237 -3.463 1.00 95.81 186 LEU A CA 1
ATOM 1532 C C . LEU A 1 186 ? -2.426 4.677 -4.047 1.00 95.81 186 LEU A C 1
ATOM 1534 O O . LEU A 1 186 ? -3.479 4.864 -3.436 1.00 95.81 186 LEU A O 1
ATOM 1538 N N . SER A 1 187 ? -2.356 3.944 -5.167 1.00 95.69 187 SER A N 1
ATOM 1539 C CA . SER A 1 187 ? -3.508 3.276 -5.784 1.00 95.69 187 SER A CA 1
ATOM 1540 C C . SER A 1 187 ? -4.210 2.266 -4.873 1.00 95.69 187 SER A C 1
ATOM 1542 O O . SER A 1 187 ? -5.428 2.089 -4.982 1.00 95.69 187 SER A O 1
ATOM 1544 N N . GLY A 1 188 ? -3.488 1.668 -3.921 1.00 94.25 188 GLY A N 1
ATOM 1545 C CA . GLY A 1 188 ? -4.052 0.817 -2.869 1.00 94.25 188 GLY A CA 1
ATOM 1546 C C . GLY A 1 188 ? -4.837 1.591 -1.800 1.00 94.25 188 GLY A C 1
ATOM 1547 O O . GLY A 1 188 ? -5.630 1.004 -1.064 1.00 94.25 188 GLY A O 1
ATOM 1548 N N . GLY A 1 189 ? -4.686 2.918 -1.746 1.00 94.31 189 GLY A N 1
ATOM 1549 C CA . GLY A 1 189 ? -5.174 3.774 -0.660 1.00 94.31 189 GLY A CA 1
ATOM 1550 C C . GLY A 1 189 ? -4.161 3.959 0.473 1.00 94.31 189 GLY A C 1
ATOM 1551 O O . GLY A 1 189 ? -4.505 4.510 1.517 1.00 94.31 189 GLY A O 1
ATOM 1552 N N . THR A 1 190 ? -2.923 3.508 0.282 1.00 95.69 190 THR A N 1
ATOM 1553 C CA . THR A 1 190 ? -1.831 3.630 1.249 1.00 95.69 190 THR A CA 1
ATOM 1554 C C . THR A 1 190 ? -1.493 5.093 1.517 1.00 95.69 190 THR A C 1
ATOM 1556 O O . THR A 1 190 ? -1.534 5.930 0.614 1.00 95.69 190 THR A O 1
ATOM 1559 N N . CYS A 1 191 ? -1.138 5.402 2.761 1.00 96.75 191 CYS A N 1
ATOM 1560 C CA . CYS A 1 191 ? -0.690 6.729 3.181 1.00 96.75 191 CYS A CA 1
ATOM 1561 C C . CYS A 1 191 ? 0.649 6.642 3.923 1.00 96.75 191 CYS A C 1
ATOM 1563 O O . CYS A 1 191 ? 1.105 5.565 4.311 1.00 96.75 191 CYS A O 1
ATOM 1565 N N . SER A 1 192 ? 1.283 7.790 4.146 1.00 96.31 192 SER A N 1
ATOM 1566 C CA . SER A 1 192 ? 2.464 7.885 5.002 1.00 96.31 192 SER A CA 1
ATOM 1567 C C . SER A 1 192 ? 2.122 7.505 6.447 1.00 96.31 192 SER A C 1
ATOM 1569 O O . SER A 1 192 ? 1.082 7.902 6.975 1.00 96.31 192 SER A O 1
ATOM 1571 N N . ALA A 1 193 ? 3.028 6.797 7.121 1.00 94.06 193 ALA A N 1
ATOM 1572 C CA . ALA A 1 193 ? 3.019 6.574 8.566 1.00 94.06 193 ALA A CA 1
ATOM 1573 C C . ALA A 1 193 ? 3.488 7.811 9.363 1.00 94.06 193 ALA A C 1
ATOM 1575 O O . ALA A 1 193 ? 4.282 7.705 10.301 1.00 94.06 193 ALA A O 1
ATOM 1576 N N . SER A 1 194 ? 2.995 8.993 8.992 1.00 94.12 194 SER A N 1
ATOM 1577 C CA . SER A 1 194 ? 3.291 10.270 9.637 1.00 94.12 194 SER A CA 1
ATOM 1578 C C . SER A 1 194 ? 2.191 10.692 10.610 1.00 94.12 194 SER A C 1
ATOM 1580 O O . SER A 1 194 ? 1.038 10.253 10.548 1.00 94.12 194 SER A O 1
ATOM 1582 N N . ARG A 1 195 ? 2.533 11.617 11.514 1.00 94.75 195 ARG A N 1
ATOM 1583 C CA . ARG A 1 195 ? 1.548 12.240 12.409 1.00 94.75 195 ARG A CA 1
ATOM 1584 C C . ARG A 1 195 ? 0.508 13.062 11.640 1.00 94.75 195 ARG A C 1
ATOM 1586 O O . ARG A 1 195 ? -0.647 13.082 12.051 1.00 94.75 195 ARG A O 1
ATOM 1593 N N . SER A 1 196 ? 0.904 13.736 10.558 1.00 95.50 196 SER A N 1
ATOM 1594 C CA . SER A 1 196 ? -0.009 14.530 9.725 1.00 95.50 196 SER A CA 1
ATOM 1595 C C . SER A 1 196 ? -1.034 13.641 9.027 1.00 95.50 196 SER A C 1
ATOM 1597 O O . SER A 1 196 ? -2.222 13.937 9.102 1.00 95.50 196 SER A O 1
ATOM 1599 N N . SER A 1 197 ? -0.590 12.521 8.453 1.00 96.19 197 SER A N 1
ATOM 1600 C CA . SER A 1 197 ? -1.455 11.505 7.845 1.00 96.19 197 SER A CA 1
ATOM 1601 C C . SER A 1 197 ? -2.449 10.916 8.846 1.00 96.19 197 SER A C 1
ATOM 1603 O O . SER A 1 197 ? -3.652 10.895 8.591 1.00 96.19 197 SER A O 1
ATOM 1605 N N . LEU A 1 198 ? -1.973 10.522 10.034 1.00 96.62 198 LEU A N 1
ATOM 1606 C CA . LEU A 1 198 ? -2.844 10.020 11.099 1.00 96.62 198 LEU A CA 1
ATOM 1607 C C . LEU A 1 198 ? -3.889 11.054 11.531 1.00 96.62 198 LEU A C 1
ATOM 1609 O O . LEU A 1 198 ? -5.065 10.720 11.604 1.00 96.62 198 LEU A O 1
ATOM 1613 N N . ASN A 1 199 ? -3.482 12.300 11.791 1.00 97.06 199 A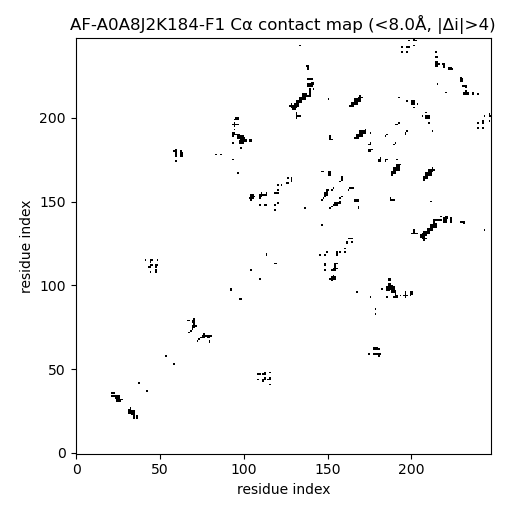SN A N 1
ATOM 1614 C CA . ASN A 1 199 ? -4.428 13.359 12.146 1.00 97.06 199 ASN A CA 1
ATOM 1615 C C . ASN A 1 199 ? -5.457 13.578 11.031 1.00 97.06 199 ASN A C 1
ATOM 1617 O O . ASN A 1 199 ? -6.645 13.665 11.315 1.00 97.06 199 ASN A O 1
ATOM 1621 N N . TYR A 1 200 ? -5.023 13.632 9.769 1.00 96.88 200 TYR A N 1
ATOM 1622 C CA . TYR A 1 200 ? -5.920 13.822 8.629 1.00 96.88 200 TYR A CA 1
ATOM 1623 C C . TYR A 1 200 ? -6.982 12.720 8.545 1.00 96.88 200 TYR A C 1
ATOM 1625 O O . TYR A 1 200 ? -8.165 13.013 8.407 1.00 96.88 200 TYR A O 1
ATOM 1633 N N . LEU A 1 201 ? -6.569 11.456 8.669 1.00 97.25 201 LEU A N 1
ATOM 1634 C CA . LEU A 1 201 ? -7.472 10.309 8.569 1.00 97.25 201 LEU A CA 1
ATOM 1635 C C . LEU A 1 201 ? -8.421 10.202 9.767 1.00 97.25 201 LEU A C 1
ATOM 1637 O O . LEU A 1 201 ? -9.579 9.842 9.595 1.00 97.25 201 LEU A O 1
ATOM 1641 N N . LEU A 1 202 ? -7.946 10.510 10.975 1.00 97.31 202 LEU A N 1
ATOM 1642 C CA . LEU A 1 202 ? -8.760 10.403 12.189 1.00 97.31 202 LEU A CA 1
ATOM 1643 C C . LEU A 1 202 ? -9.716 11.586 12.380 1.00 97.31 202 LEU A C 1
ATOM 1645 O O . LEU A 1 202 ? -10.785 11.411 12.957 1.00 97.31 202 LEU A O 1
ATOM 1649 N N . SER A 1 203 ? -9.381 12.759 11.842 1.00 96.25 203 SER A N 1
ATOM 1650 C CA . SER A 1 203 ? -10.247 13.948 11.860 1.00 96.25 203 SER A CA 1
ATOM 1651 C C . SER A 1 203 ? -11.140 14.084 10.623 1.00 96.25 203 SER A C 1
ATOM 1653 O O . SER A 1 203 ? -11.800 15.111 10.463 1.00 96.25 203 SER A O 1
ATOM 1655 N N . TYR A 1 204 ? -11.176 13.076 9.740 1.00 95.25 204 TYR A N 1
ATOM 1656 C CA . TYR A 1 204 ? -11.919 13.171 8.487 1.00 95.25 204 TYR A CA 1
ATOM 1657 C C . TYR A 1 204 ? -13.425 13.391 8.743 1.00 95.25 204 TYR A C 1
ATOM 1659 O O . TYR A 1 204 ? -14.049 12.571 9.430 1.00 95.25 204 TYR A O 1
ATOM 1667 N N . PRO A 1 205 ? -14.030 14.471 8.209 1.00 94.25 205 PRO A N 1
ATOM 1668 C CA . PRO A 1 205 ? -15.443 14.767 8.425 1.00 94.25 205 PRO A CA 1
ATOM 1669 C C . PRO A 1 205 ? -16.358 13.671 7.871 1.00 94.25 205 PRO A C 1
ATOM 1671 O O . PRO A 1 205 ? -16.181 13.218 6.745 1.00 94.25 205 PRO A O 1
ATOM 1674 N N . GLY A 1 206 ? -17.370 13.277 8.645 1.00 92.81 206 GLY A N 1
ATOM 1675 C CA . GLY A 1 206 ? -18.329 12.238 8.249 1.00 92.81 206 GLY A CA 1
ATOM 1676 C C . GLY A 1 206 ? -17.892 10.804 8.558 1.00 92.81 206 GLY A C 1
ATOM 1677 O O . GLY A 1 206 ? -18.701 9.895 8.394 1.00 92.81 206 GLY A O 1
ATOM 1678 N N . GLY A 1 207 ? -16.671 10.604 9.062 1.00 95.94 207 GLY A N 1
ATOM 1679 C CA . GLY A 1 207 ? -16.193 9.294 9.489 1.00 95.94 207 GLY A CA 1
ATOM 1680 C C . GLY A 1 207 ? -15.823 8.357 8.341 1.00 95.94 207 GLY A C 1
ATOM 1681 O O . GLY A 1 207 ? -15.621 8.774 7.201 1.00 95.94 207 GLY A O 1
ATOM 1682 N N . GLY A 1 208 ? -15.725 7.065 8.653 1.00 96.94 208 GLY A N 1
ATOM 1683 C CA . GLY A 1 208 ? -15.579 6.007 7.660 1.00 96.94 208 GLY A CA 1
ATOM 1684 C C . GLY A 1 208 ? -14.140 5.741 7.234 1.00 96.94 208 GLY A C 1
ATOM 1685 O O . GLY A 1 208 ? -13.918 4.905 6.362 1.00 96.94 208 GLY A O 1
ATOM 1686 N N . HIS A 1 209 ? -13.141 6.386 7.838 1.00 97.56 209 HIS A N 1
ATOM 1687 C CA . HIS A 1 209 ? -11.732 6.118 7.553 1.00 97.56 209 HIS A CA 1
ATOM 1688 C C . HIS A 1 209 ? -11.092 5.259 8.642 1.00 97.56 209 HIS A C 1
ATOM 1690 O O . HIS A 1 209 ? -11.217 5.534 9.831 1.00 97.56 209 HIS A O 1
ATOM 1696 N N . ALA A 1 210 ? -10.362 4.222 8.235 1.00 97.56 210 ALA A N 1
ATOM 1697 C CA . ALA A 1 210 ? -9.571 3.391 9.135 1.00 97.56 210 ALA A CA 1
ATOM 1698 C C . ALA A 1 210 ? -8.085 3.514 8.788 1.00 97.56 210 ALA A C 1
ATOM 1700 O O . ALA A 1 210 ? -7.618 2.952 7.796 1.00 97.56 210 ALA A O 1
ATOM 1701 N N . ALA A 1 211 ? -7.331 4.238 9.610 1.00 97.62 211 ALA A N 1
ATOM 1702 C CA . ALA A 1 211 ? -5.878 4.257 9.533 1.00 97.62 211 ALA A CA 1
ATOM 1703 C C . ALA A 1 211 ? -5.332 2.933 10.079 1.00 97.62 211 ALA A C 1
ATOM 1705 O O . ALA A 1 211 ? -5.618 2.569 11.217 1.00 97.62 211 ALA A O 1
ATOM 1706 N N . VAL A 1 212 ? -4.543 2.206 9.292 1.00 97.12 212 VAL A N 1
ATOM 1707 C CA . VAL A 1 212 ? -3.962 0.922 9.701 1.00 97.12 212 VAL A CA 1
ATOM 1708 C C . VAL A 1 212 ? -2.469 1.099 9.915 1.00 97.12 212 VAL A C 1
ATOM 1710 O O . VAL A 1 212 ? -1.705 1.248 8.964 1.00 97.12 212 VAL A O 1
ATOM 1713 N N . LEU A 1 213 ? -2.049 1.087 11.175 1.00 95.19 213 LEU A N 1
ATOM 1714 C CA . LEU A 1 213 ? -0.663 1.269 11.582 1.00 95.19 213 LEU A CA 1
ATOM 1715 C C . LEU A 1 213 ? -0.068 -0.057 12.053 1.00 95.19 213 LEU A C 1
ATOM 1717 O O . LEU A 1 213 ? -0.707 -0.809 12.786 1.00 95.19 213 LEU A O 1
ATOM 1721 N N . VAL A 1 214 ? 1.188 -0.308 11.696 1.00 92.12 214 VAL A N 1
ATOM 1722 C CA . VAL A 1 214 ? 1.957 -1.439 12.223 1.00 92.12 214 VAL A CA 1
ATOM 1723 C C . VAL A 1 214 ? 2.846 -0.931 13.372 1.00 92.12 214 VAL A C 1
ATOM 1725 O O . VAL A 1 214 ? 3.838 -0.240 13.124 1.00 92.12 214 VAL A O 1
ATOM 1728 N N . PRO A 1 215 ? 2.480 -1.161 14.647 1.00 85.38 215 PRO A N 1
ATOM 1729 C CA . PRO A 1 215 ? 2.936 -0.314 15.745 1.00 85.38 215 PRO A CA 1
ATOM 1730 C C . PRO A 1 215 ? 4.385 -0.564 16.190 1.00 85.38 215 PRO A C 1
ATOM 1732 O O . PRO A 1 215 ? 5.039 0.387 16.628 1.00 85.38 215 PRO A O 1
ATOM 1735 N N . GLY A 1 216 ? 4.921 -1.787 16.087 1.00 76.06 216 GLY A N 1
ATOM 1736 C CA . GLY A 1 216 ? 6.318 -2.053 16.452 1.00 76.06 216 GLY A CA 1
ATOM 1737 C C . GLY A 1 216 ? 7.335 -1.640 15.385 1.00 76.06 216 GLY A C 1
ATOM 1738 O O . GLY A 1 216 ? 8.507 -1.457 15.721 1.00 76.06 216 GLY A O 1
ATOM 1739 N N . GLY A 1 217 ? 6.895 -1.377 14.149 1.00 81.31 217 GLY A N 1
ATOM 1740 C CA . GLY A 1 217 ? 7.729 -0.862 13.059 1.00 81.31 217 GLY A CA 1
ATOM 1741 C C . GLY A 1 217 ? 8.892 -1.787 12.677 1.00 81.31 217 GLY A C 1
ATOM 1742 O O . GLY A 1 217 ? 8.836 -2.998 12.874 1.00 81.31 217 GLY A O 1
ATOM 1743 N N . ALA A 1 218 ? 9.980 -1.199 12.169 1.00 79.31 218 ALA A N 1
ATOM 1744 C CA . ALA A 1 218 ? 11.153 -1.949 11.712 1.00 79.31 218 ALA A CA 1
ATOM 1745 C C . ALA A 1 218 ? 11.745 -2.928 12.757 1.00 79.31 218 ALA A C 1
ATOM 1747 O O . ALA A 1 218 ? 12.027 -4.060 12.371 1.00 79.31 218 ALA A O 1
ATOM 1748 N N . PRO A 1 219 ? 11.883 -2.589 14.059 1.00 80.00 219 PRO A N 1
ATOM 1749 C CA . PRO A 1 219 ? 12.370 -3.549 15.058 1.00 80.00 219 PRO A CA 1
ATOM 1750 C C . PRO A 1 219 ? 11.522 -4.820 15.168 1.00 80.00 219 PRO A C 1
ATOM 1752 O O . PRO A 1 219 ? 12.068 -5.910 15.266 1.00 80.00 219 PRO A O 1
ATOM 1755 N N . GLU A 1 220 ? 10.195 -4.700 15.087 1.00 80.88 220 GLU A N 1
ATOM 1756 C CA . GLU A 1 220 ? 9.303 -5.866 15.110 1.00 80.88 220 GLU A CA 1
ATOM 1757 C C . GLU A 1 220 ? 9.516 -6.766 13.886 1.00 80.88 220 GLU A C 1
ATOM 1759 O O . GLU A 1 220 ? 9.483 -7.984 14.016 1.00 80.88 220 GLU A O 1
ATOM 1764 N N . SER A 1 221 ? 9.826 -6.181 12.723 1.00 80.62 221 SER A N 1
ATOM 1765 C CA . SER A 1 221 ? 10.153 -6.958 11.520 1.00 80.62 221 SER A CA 1
ATOM 1766 C C . SER A 1 221 ? 11.491 -7.682 11.573 1.00 80.62 221 SER A C 1
ATOM 1768 O O . SER A 1 221 ? 11.640 -8.703 10.906 1.00 80.62 221 SER A O 1
ATOM 1770 N N . LEU A 1 222 ? 12.445 -7.170 12.353 1.00 81.69 222 LEU A N 1
ATOM 1771 C CA . LEU A 1 222 ? 13.761 -7.786 12.522 1.00 81.69 222 LEU A CA 1
ATOM 1772 C C . LEU A 1 222 ? 13.727 -8.943 13.527 1.00 81.69 222 LEU A C 1
ATOM 1774 O O . LEU A 1 222 ? 14.472 -9.899 13.354 1.00 81.69 222 LEU A O 1
ATOM 1778 N N . ASP A 1 223 ? 12.832 -8.879 14.516 1.00 81.88 223 ASP A N 1
ATOM 1779 C CA . ASP A 1 223 ? 12.660 -9.919 15.539 1.00 81.88 223 ASP A CA 1
ATOM 1780 C C . ASP A 1 223 ? 11.695 -11.044 15.107 1.00 81.88 223 ASP A C 1
ATOM 1782 O O . ASP A 1 223 ? 11.486 -12.015 15.840 1.00 81.88 223 ASP A O 1
ATOM 1786 N N . ALA A 1 224 ? 11.063 -10.916 13.937 1.00 77.25 224 ALA A N 1
ATOM 1787 C CA . ALA A 1 224 ? 10.095 -11.880 13.431 1.00 77.25 224 ALA A CA 1
ATOM 1788 C C . ALA A 1 224 ? 10.796 -13.142 12.895 1.00 77.25 224 ALA A C 1
ATOM 1790 O O . ALA A 1 224 ? 11.283 -13.169 11.762 1.00 77.25 224 ALA A O 1
ATOM 1791 N N . HIS A 1 225 ? 10.799 -14.215 13.692 1.00 77.50 225 HIS A N 1
ATOM 1792 C CA . HIS A 1 225 ? 11.418 -15.494 13.336 1.00 77.50 225 HIS A CA 1
ATOM 1793 C C . HIS A 1 225 ? 10.433 -16.672 13.418 1.00 77.50 225 HIS A C 1
ATOM 1795 O O . HIS A 1 225 ? 9.665 -16.766 14.379 1.00 77.50 225 HIS A O 1
ATOM 1801 N N . PRO A 1 226 ? 10.467 -17.615 12.454 1.00 77.62 226 PRO A N 1
ATOM 1802 C CA . PRO A 1 226 ? 9.651 -18.825 12.514 1.00 77.62 226 PRO A CA 1
ATOM 1803 C C . PRO A 1 226 ? 9.893 -19.622 13.802 1.00 77.62 226 PRO A C 1
ATOM 1805 O O . PRO A 1 226 ? 11.036 -19.880 14.170 1.00 77.62 226 PRO A O 1
ATOM 1808 N N . GLY A 1 227 ? 8.813 -20.038 14.468 1.00 74.88 227 GLY A N 1
ATOM 1809 C CA . GLY A 1 227 ? 8.879 -20.862 15.681 1.00 74.88 227 GLY A CA 1
ATOM 1810 C C . GLY A 1 227 ? 9.218 -20.108 16.971 1.00 74.88 227 GLY A C 1
ATOM 1811 O O . GLY A 1 227 ? 9.236 -20.733 18.028 1.00 74.88 227 GLY A O 1
ATOM 1812 N N . LEU A 1 228 ? 9.445 -18.791 16.912 1.00 74.75 228 LEU A N 1
ATOM 1813 C CA . LEU A 1 228 ? 9.601 -17.942 18.094 1.00 74.75 228 LEU A CA 1
ATOM 1814 C C . LEU A 1 228 ? 8.319 -17.154 18.387 1.00 74.75 228 LEU A C 1
ATOM 1816 O O . LEU A 1 228 ? 7.473 -16.940 17.518 1.00 74.75 228 LEU A O 1
ATOM 1820 N N . GLU A 1 229 ? 8.179 -16.708 19.635 1.00 77.62 229 GLU A N 1
ATOM 1821 C CA . GLU A 1 229 ? 7.099 -15.807 20.032 1.00 77.62 229 GLU A CA 1
ATOM 1822 C C . GLU A 1 229 ? 7.207 -14.464 19.295 1.00 77.62 229 GLU A C 1
ATOM 1824 O O . GLU A 1 229 ? 8.259 -13.820 19.292 1.00 77.62 229 GLU A O 1
ATOM 1829 N N . ASN A 1 230 ? 6.096 -14.004 18.716 1.00 79.69 230 ASN A N 1
ATOM 1830 C CA . ASN A 1 230 ? 6.027 -12.690 18.083 1.00 79.69 230 ASN A CA 1
ATOM 1831 C C . ASN A 1 230 ? 6.109 -11.581 19.144 1.00 79.69 230 ASN A C 1
ATOM 1833 O O . ASN A 1 230 ? 5.236 -11.472 20.008 1.00 79.69 230 ASN A O 1
ATOM 1837 N N . ARG A 1 231 ? 7.128 -10.720 19.059 1.00 81.75 231 ARG A N 1
ATOM 1838 C CA . ARG A 1 231 ? 7.344 -9.613 20.004 1.00 81.75 231 ARG A CA 1
ATOM 1839 C C . ARG A 1 231 ? 6.892 -8.279 19.422 1.00 81.75 231 ARG A C 1
ATOM 1841 O O . ARG A 1 231 ? 7.538 -7.727 18.540 1.00 81.75 231 ARG A O 1
ATOM 1848 N N . VAL A 1 232 ? 5.820 -7.712 19.977 1.00 85.06 232 VAL A N 1
ATOM 1849 C CA . VAL A 1 232 ? 5.318 -6.388 19.575 1.00 85.06 232 VAL A CA 1
ATOM 1850 C C . VAL A 1 232 ? 5.958 -5.285 20.428 1.00 85.06 232 VAL A C 1
ATOM 1852 O O . VAL A 1 232 ? 5.793 -5.221 21.650 1.00 85.06 232 VAL A O 1
ATOM 1855 N N . HIS A 1 233 ? 6.672 -4.360 19.787 1.00 85.12 233 HIS A N 1
ATOM 1856 C CA . HIS A 1 233 ? 7.457 -3.318 20.465 1.00 85.12 233 HIS A CA 1
ATOM 1857 C C . HIS A 1 233 ? 6.630 -2.083 20.866 1.00 85.12 233 HIS A C 1
ATOM 1859 O O . HIS A 1 233 ? 6.761 -1.013 20.276 1.00 85.12 233 HIS A O 1
ATOM 1865 N N . LEU A 1 234 ? 5.797 -2.188 21.909 1.00 87.38 234 LEU A N 1
ATOM 1866 C CA . LEU A 1 234 ? 4.889 -1.094 22.321 1.00 87.38 234 LEU A CA 1
ATOM 1867 C C . LEU A 1 234 ? 5.374 -0.232 23.494 1.00 87.38 234 LEU A C 1
ATOM 1869 O O . LEU A 1 234 ? 4.898 0.894 23.660 1.00 87.38 234 LEU A O 1
ATOM 1873 N N . LYS A 1 235 ? 6.288 -0.732 24.338 1.00 86.06 235 LYS A N 1
ATOM 1874 C CA . LYS A 1 235 ? 6.625 -0.101 25.635 1.00 86.06 235 LYS A CA 1
ATOM 1875 C C . LYS A 1 235 ? 7.043 1.366 25.491 1.00 86.06 235 LYS A C 1
ATOM 1877 O O . LYS A 1 235 ? 6.591 2.205 26.261 1.00 86.06 235 LYS A O 1
ATOM 1882 N N . LYS A 1 236 ? 7.849 1.676 24.470 1.00 84.81 236 LYS A N 1
ATOM 1883 C CA . LYS A 1 236 ? 8.342 3.033 24.173 1.00 84.81 236 LYS A CA 1
ATOM 1884 C C . LYS A 1 236 ? 7.598 3.728 23.019 1.00 84.81 236 LYS A C 1
ATOM 1886 O O . LYS A 1 236 ? 7.870 4.888 22.733 1.00 84.81 236 LYS A O 1
ATOM 1891 N N . ARG A 1 237 ? 6.656 3.051 22.349 1.00 84.38 237 ARG A N 1
ATOM 1892 C CA . ARG A 1 237 ? 5.960 3.548 21.147 1.00 84.38 237 ARG A CA 1
ATOM 1893 C C . ARG A 1 237 ? 4.510 3.905 21.470 1.00 84.38 237 ARG A C 1
ATOM 1895 O O . ARG A 1 237 ? 3.596 3.144 21.190 1.00 84.38 237 ARG A O 1
ATOM 1902 N N . LYS A 1 238 ? 4.300 5.070 22.088 1.00 88.69 238 LYS A N 1
ATOM 1903 C CA . LYS A 1 238 ? 2.965 5.557 22.507 1.00 88.69 238 LYS A CA 1
ATOM 1904 C C . LYS A 1 238 ? 2.424 6.715 21.659 1.00 88.69 238 LYS A C 1
ATOM 1906 O O . LYS A 1 238 ? 1.320 7.191 21.903 1.00 88.69 238 LYS A O 1
ATOM 1911 N N . GLY A 1 239 ? 3.179 7.159 20.651 1.00 91.00 239 GLY A N 1
ATOM 1912 C CA . GLY A 1 239 ? 2.824 8.318 19.824 1.00 91.00 239 GLY A CA 1
ATOM 1913 C C . GLY A 1 239 ? 1.481 8.169 19.105 1.00 91.00 239 GLY A C 1
ATOM 1914 O O . GLY A 1 239 ? 0.670 9.086 19.147 1.00 91.00 239 GLY A O 1
ATOM 1915 N N . PHE A 1 240 ? 1.209 7.002 18.520 1.00 91.88 240 PHE A N 1
ATOM 1916 C CA . PHE A 1 240 ? -0.052 6.746 17.818 1.00 91.88 240 PHE A CA 1
ATOM 1917 C C . PHE A 1 240 ? -1.266 6.731 18.760 1.00 91.88 240 PHE A C 1
ATOM 1919 O O . PHE A 1 240 ? -2.325 7.212 18.384 1.00 91.88 240 PHE A O 1
ATOM 1926 N N . ILE A 1 241 ? -1.095 6.268 20.005 1.00 92.75 241 ILE A N 1
ATOM 1927 C CA . ILE A 1 241 ? -2.141 6.312 2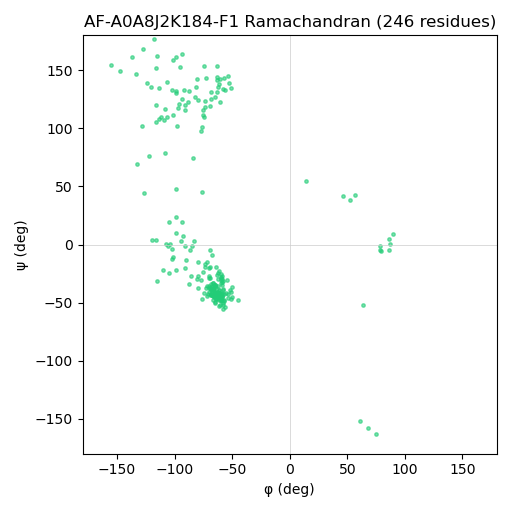1.040 1.00 92.75 241 ILE A CA 1
ATOM 1928 C C . ILE A 1 241 ? -2.442 7.763 21.412 1.00 92.75 241 ILE A C 1
ATOM 1930 O O . ILE A 1 241 ? -3.600 8.154 21.489 1.00 92.75 241 ILE A O 1
ATOM 1934 N N . LYS A 1 242 ? -1.399 8.585 21.591 1.00 94.19 242 LYS A N 1
ATOM 1935 C CA . LYS A 1 242 ? -1.572 10.020 21.845 1.00 94.19 242 LYS A CA 1
ATOM 1936 C C . LYS A 1 242 ? -2.339 10.697 20.708 1.00 94.19 242 LYS A C 1
ATOM 1938 O O . LYS A 1 242 ? -3.193 11.528 20.979 1.00 94.19 242 LYS A O 1
ATOM 1943 N N . VAL A 1 243 ? -2.041 10.343 19.458 1.00 95.12 243 VAL A N 1
ATOM 1944 C CA . VAL A 1 243 ? -2.754 10.873 18.287 1.00 95.12 243 VAL A CA 1
ATOM 1945 C C . VAL A 1 243 ? -4.206 10.390 18.247 1.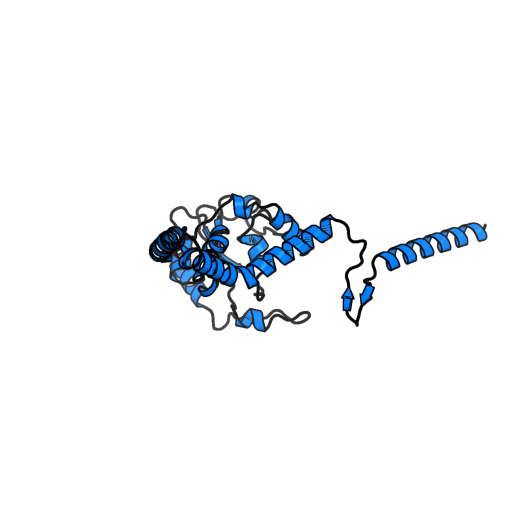00 95.12 243 VAL A C 1
ATOM 1947 O O . VAL A 1 243 ? -5.080 11.207 17.990 1.00 95.12 243 VAL A O 1
ATOM 1950 N N . ALA A 1 244 ? -4.481 9.122 18.563 1.00 93.81 244 ALA A N 1
ATOM 1951 C CA . ALA A 1 244 ? -5.849 8.611 18.660 1.00 93.81 244 ALA A CA 1
ATOM 1952 C C . ALA A 1 244 ? -6.674 9.388 19.697 1.00 93.81 244 ALA A C 1
ATOM 1954 O O . ALA A 1 244 ? -7.697 9.955 19.345 1.00 93.81 244 ALA A O 1
ATOM 1955 N N . ILE A 1 245 ? -6.162 9.536 20.926 1.00 94.75 245 ILE A N 1
ATOM 1956 C CA . ILE A 1 245 ? -6.831 10.294 22.002 1.00 94.75 245 ILE A CA 1
ATOM 1957 C C . ILE A 1 245 ? -7.078 11.758 21.600 1.00 94.75 245 ILE A C 1
ATOM 1959 O O . ILE A 1 245 ? -8.079 12.351 21.982 1.00 94.75 245 ILE A O 1
ATOM 1963 N N . GLN A 1 246 ? -6.168 12.363 20.831 1.00 95.00 246 GLN A N 1
ATOM 1964 C CA . GLN A 1 246 ? -6.330 13.739 20.346 1.00 95.00 246 GLN A CA 1
ATOM 1965 C C . GLN A 1 246 ? -7.447 13.898 19.305 1.00 95.00 246 GLN A C 1
ATOM 1967 O O . GLN A 1 246 ? -7.880 15.025 19.086 1.00 95.00 246 GLN A O 1
ATOM 1972 N N . ASN A 1 247 ? -7.882 12.813 18.660 1.00 94.19 247 ASN A N 1
ATOM 1973 C CA . ASN A 1 247 ? -8.863 12.840 17.576 1.00 94.19 247 ASN A CA 1
ATOM 1974 C C . ASN A 1 247 ? -10.183 12.112 17.912 1.00 94.19 247 ASN A C 1
ATOM 1976 O O . ASN A 1 247 ? -11.051 12.063 17.044 1.00 94.19 247 ASN A O 1
ATOM 1980 N N . GLY A 1 248 ? -10.359 11.604 19.141 1.00 71.88 248 GLY A N 1
ATOM 1981 C CA . GLY A 1 248 ? -11.610 10.991 19.618 1.00 71.88 248 GLY A CA 1
ATOM 1982 C C . GLY A 1 248 ? -11.430 9.564 20.101 1.00 71.88 248 GLY A C 1
ATOM 1983 O O . GLY A 1 248 ? -11.566 8.645 19.266 1.00 71.88 248 GLY A O 1
#

InterPro domains:
  IPR007130 Diacylglycerol acyltransferase [PF03982] (70-248)

Foldseek 3Di:
DPPVVVVVVVVVVVVVVVVVVQQFADQDPNDRHGHPPDDPLLVLLVVLVVVLVCCVVCVQVVQVVVLVCLCPPHPNNVVSVVQVVVLVVCVCCLLQQFAEDQVLQEDPSLLSPCVNVVQEDDDDDADDLQAEAEAADDDDAPSSSNCCSQQLHCNNPNCVSHPNAHEEEADDCVCCPGPPSVNSSSRSSYHHPDLSSLLNRRQPHRHRYYYYYHQQPPVQNVPDDPPDDRDRNPPPRCVSVVSNVVRD

Solvent-accessible surface area (backbone atoms only — not comparable to full-atom values): 13441 Å² total; per-residue (Å²): 128,66,75,64,55,55,54,52,52,50,54,52,50,49,54,51,51,54,55,52,61,57,64,49,45,52,70,55,96,87,41,71,37,78,35,91,80,62,57,68,69,60,52,50,14,52,49,28,44,51,52,53,55,44,44,67,72,44,28,43,60,51,33,46,51,51,40,50,44,31,46,75,74,44,98,51,24,63,56,36,51,54,49,52,54,48,50,63,72,50,57,63,38,40,37,60,66,30,51,60,35,73,68,67,23,58,39,71,53,39,43,28,33,26,59,64,71,67,57,77,75,82,84,88,72,90,73,63,36,67,42,47,42,81,44,78,49,77,84,38,45,89,78,32,61,68,57,43,40,48,36,31,29,41,36,5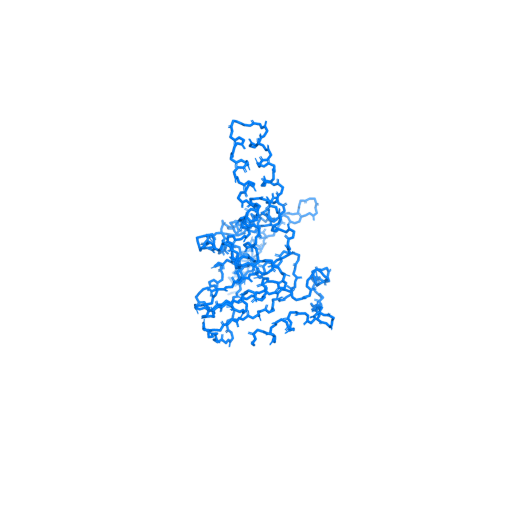1,37,35,62,76,78,41,56,67,48,47,47,24,37,37,38,69,57,72,64,62,68,30,58,64,29,23,57,61,49,19,24,33,14,28,22,33,67,43,71,64,20,49,50,46,42,40,60,40,83,74,28,13,27,28,40,33,37,48,70,35,42,71,65,18,28,71,60,59,50,92,96,55,79,83,62,78,49,50,94,88,55,53,66,68,58,56,53,44,67,74,53,108

Sequence (248 aa):
MGNQQERKNSVQSDSASESDNKTRGRKVLGVEVAPLNIPWERRMETVAVAVWIGSFIFGAPSGLIFLVYLAFFTRLWWISLLYLTWFVYDRETVNKGGRRFAWVRKWKIWRRYTNYFPVKMIKTVDLDPTKNYLFGSHPHGVLCSGAFACFETEGTNFSKVYPGITPHLLTFEAHLAFPIYREYILSGGTCSASRSSLNYLLSYPGGGHAAVLVPGGAPESLDAHPGLENRVHLKKRKGFIKVAIQNG

Mean predicted aligned error: 8.81 Å

Organism: NCBI:txid39272

Radius of gyration: 23.55 Å; Cα contacts (8 Å, |Δi|>4): 352; chains: 1; bounding box: 42×85×54 Å